Protein 9HL5 (pdb70)

Structure (mmCIF, N/CA/C/O backbone):
data_9HL5
#
_entry.id   9HL5
#
_cell.length_a   52.340
_cell.length_b   70.530
_cell.length_c   72.460
_cell.angle_alpha   90.000
_cell.angle_beta   90.000
_cell.angle_gamma   90.000
#
_symmetry.space_group_name_H-M   'P 21 21 21'
#
loop_
_entity.id
_entity.type
_entity.pdbx_description
1 polymer 'Alpha/beta hydrolase'
2 non-polymer GLYCEROL
3 non-polymer 'TRIETHYLENE GLYCOL'
4 non-polymer 'TETRAETHYLENE GLYCOL'
5 non-polymer DI(HYDROXYETHYL)ETHER
6 non-polymer 1,2-ETHANEDIOL
7 water water
#
loop_
_atom_site.group_PDB
_atom_site.id
_atom_site.type_symbol
_atom_site.label_atom_id
_atom_site.label_alt_id
_atom_site.label_comp_id
_atom_site.label_asym_id
_atom_site.label_entity_id
_atom_site.label_seq_id
_atom_site.pdbx_PDB_ins_code
_atom_site.Cartn_x
_atom_site.Cartn_y
_atom_site.Cartn_z
_atom_site.occupancy
_atom_site.B_iso_or_equiv
_atom_site.auth_seq_id
_atom_site.auth_comp_id
_atom_site.auth_asym_id
_atom_site.auth_atom_id
_atom_site.pdbx_PDB_model_num
ATOM 1 N N . SER A 1 1 ? 2.92974 -2.44880 -24.58655 1.000 19.76690 20 SER A N 1
ATOM 2 C CA . SER A 1 1 ? 3.41838 -1.17149 -25.09914 1.000 19.38079 20 SER A CA 1
ATOM 3 C C . SER A 1 1 ? 2.33418 -0.24960 -25.67900 1.000 19.11401 20 SER A C 1
ATOM 4 O O . SER A 1 1 ? 2.53850 0.95775 -25.76757 1.000 20.54696 20 SER A O 1
ATOM 11 N N . THR A 1 2 ? 1.19469 -0.79324 -26.10286 1.000 18.76601 21 THR A N 1
ATOM 12 C CA . THR A 1 2 ? 0.24446 0.00509 -26.87738 1.000 19.05447 21 THR A CA 1
ATOM 13 C C . THR A 1 2 ? -0.32516 1.14489 -26.03810 1.000 16.72327 21 THR A C 1
ATOM 14 O O . THR A 1 2 ? -0.88992 0.90924 -24.96784 1.000 16.56329 21 THR A O 1
ATOM 25 N N . ASN A 1 3 ? -0.21504 2.38543 -26.54837 1.000 15.68817 22 ASN A N 1
ATOM 26 C CA . ASN A 1 3 ? -0.70827 3.54874 -25.82960 1.000 13.95866 22 ASN A CA 1
ATOM 27 C C . ASN A 1 3 ? -1.46350 4.46674 -26.78248 1.000 13.25576 22 ASN A C 1
ATOM 28 O O . ASN A 1 3 ? -0.90734 4.86318 -27.81497 1.000 13.31419 22 ASN A O 1
ATOM 39 N N . PRO A 1 4 ? -2.70081 4.86137 -26.45341 1.000 15.18680 23 PRO A N 1
ATOM 40 C CA . PRO A 1 4 ? -3.43052 5.78245 -27.34483 1.000 15.26654 23 PRO A CA 1
ATOM 41 C C . PRO A 1 4 ? -2.72417 7.10539 -27.58702 1.000 12.55435 23 PRO A C 1
ATOM 42 O O . PRO A 1 4 ? -2.97529 7.74987 -28.61463 1.000 13.14528 23 PRO A O 1
ATOM 53 N N . GLY A 1 5 ? -1.86389 7.55060 -26.67380 1.000 11.54237 24 GLY A N 1
ATOM 54 C CA . GLY A 1 5 ? -1.14081 8.79090 -26.88488 1.000 12.12870 24 GLY A CA 1
ATOM 55 C C . GLY A 1 5 ? 0.00555 8.68968 -27.87046 1.000 12.64325 24 GLY A C 1
ATOM 56 O O . GLY A 1 5 ? 0.53750 9.71306 -28.31073 1.000 13.37839 24 GLY A O 1
ATOM 60 N N . GLY A 1 6 ? 0.43156 7.48021 -28.20547 1.000 10.96347 25 GLY A N 1
ATOM 61 C CA . GLY A 1 6 ? 1.47764 7.29817 -29.18186 1.000 12.01086 25 GLY A CA 1
ATOM 62 C C . GLY A 1 6 ? 2.88720 7.45904 -28.66108 1.000 10.99552 25 GLY A C 1
ATOM 63 O O . GLY A 1 6 ? 3.83301 7.20272 -29.41905 1.000 12.00672 25 GLY A O 1
ATOM 67 N N . GLY A 1 7 ? 3.06864 7.87390 -27.40834 1.000 10.54573 26 GLY A N 1
ATOM 68 C CA . GLY A 1 7 ? 4.39593 7.94230 -26.82061 1.000 11.11626 26 GLY A CA 1
ATOM 69 C C . GLY A 1 7 ? 5.30341 8.94916 -27.50432 1.000 10.40962 26 GLY A C 1
ATOM 70 O O . GLY A 1 7 ? 4.88266 10.00575 -27.98069 1.000 11.69643 26 GLY A O 1
ATOM 74 N N . GLY A 1 8 ? 6.59197 8.62575 -27.50861 1.000 10.15194 27 GLY A N 1
ATOM 75 C CA . GLY A 1 8 ? 7.59659 9.48153 -28.10851 1.000 10.40524 27 GLY A CA 1
ATOM 76 C C . GLY A 1 8 ? 7.60209 10.85619 -27.46998 1.000 11.16844 27 GLY A C 1
ATOM 77 O O . GLY A 1 8 ? 7.48863 11.01613 -26.23930 1.000 11.61959 27 GLY A O 1
ATOM 81 N N . GLY A 1 9 ? 7.72481 11.87133 -28.31734 1.000 12.32258 28 GLY A N 1
ATOM 82 C CA . GLY A 1 9 ? 7.67211 13.24997 -27.88910 1.000 13.27980 28 GLY A CA 1
ATOM 83 C C . GLY A 1 9 ? 6.28160 13.75168 -27.60221 1.000 12.82185 28 GLY A C 1
ATOM 84 O O . GLY A 1 9 ? 6.10486 14.92490 -27.26119 1.000 14.70672 28 GLY A O 1
ATOM 88 N N . GLY A 1 10 ? 5.27876 12.89461 -27.74921 1.000 12.47837 29 GLY A N 1
ATOM 89 C CA . GLY A 1 10 ? 3.93438 13.23133 -27.35164 1.000 12.06304 29 GLY A CA 1
ATOM 90 C C . GLY A 1 10 ? 3.77509 13.18312 -25.84736 1.000 12.98330 29 GLY A C 1
ATOM 91 O O . GLY A 1 10 ? 4.73825 13.13869 -25.07303 1.000 17.17159 29 GLY A O 1
ATOM 95 N N . SER A 1 11 ? 2.52014 13.16961 -25.43475 1.000 11.55251 30 SER A N 1
ATOM 96 C CA . SER A 1 11 ? 2.14390 13.17192 -24.02720 1.000 11.49631 30 SER A CA 1
ATOM 97 C C . SER A 1 11 ? 1.12379 12.05575 -23.82783 1.000 11.17517 30 SER A C 1
ATOM 98 O O . SER A 1 11 ? -0.02527 12.16846 -24.25543 1.000 14.24108 30 SER A O 1
ATOM 106 N N . ASN A 1 12 ? 1.52774 10.97941 -23.19127 1.000 10.71754 31 ASN A N 1
ATOM 107 C CA . ASN A 1 12 ? 0.58599 9.89190 -22.95498 1.000 10.65412 31 ASN A CA 1
ATOM 108 C C . ASN A 1 12 ? -0.34768 10.22100 -21.78651 1.000 9.66879 31 ASN A C 1
ATOM 109 O O . ASN A 1 12 ? 0.02715 10.94913 -20.86018 1.000 10.07166 31 ASN A O 1
ATOM 120 N N . PRO A 1 13 ? -1.58646 9.73720 -21.84402 1.000 9.79674 32 PRO A N 1
ATOM 121 C CA . PRO A 1 13 ? -2.57136 10.06209 -20.80241 1.000 8.62062 32 PRO A CA 1
ATOM 122 C C . PRO A 1 13 ? -2.20748 9.44823 -19.46012 1.000 8.64627 32 PRO A C 1
ATOM 123 O O . PRO A 1 13 ? -1.42419 8.50373 -19.36487 1.000 9.62820 32 PRO A O 1
ATOM 134 N N . ASP A 1 14 ? -2.80448 9.99949 -18.40246 1.000 9.33308 33 ASP A N 1
ATOM 135 C CA . ASP A 1 14 ? -2.61188 9.45764 -17.06243 1.000 9.90356 33 ASP A CA 1
ATOM 136 C C . ASP A 1 14 ? -3.03523 7.98682 -16.96800 1.000 10.31181 33 ASP A C 1
ATOM 137 O O . ASP A 1 14 ? -3.89247 7.50997 -17.70638 1.000 10.81982 33 ASP A O 1
ATOM 146 N N . THR A 1 15 ? -2.44374 7.26231 -16.01553 1.000 8.94172 34 THR A N 1
ATOM 147 C CA . THR A 1 15 ? -2.87709 5.90480 -15.70102 1.000 9.29861 34 THR A CA 1
ATOM 148 C C . THR A 1 15 ? -4.23516 5.90962 -14.97986 1.000 10.50899 34 THR A C 1
ATOM 149 O O . THR A 1 15 ? -4.76680 6.94644 -14.58517 1.000 11.02478 34 THR A O 1
ATOM 160 N N . GLY A 1 16 ? -4.77558 4.71271 -14.75785 1.000 9.80647 35 GLY A N 1
ATOM 161 C CA . GLY A 1 16 ? -6.06220 4.58122 -14.10288 1.000 10.89798 35 GLY A CA 1
ATOM 162 C C . GLY A 1 16 ? -6.10298 5.14311 -12.69312 1.000 11.59679 35 GLY A C 1
ATOM 163 O O . GLY A 1 16 ? -7.15281 5.60859 -12.24338 1.000 14.44569 35 GLY A O 1
ATOM 167 N N . THR A 1 17 ? -4.98588 5.08289 -11.96983 1.000 10.59024 36 THR A N 1
ATOM 168 C CA . THR A 1 17 ? -4.91417 5.63328 -10.61796 1.000 10.86444 36 THR A CA 1
ATOM 169 C C . THR A 1 17 ? -4.53617 7.10614 -10.61482 1.000 11.68460 36 THR A C 1
ATOM 170 O O . THR A 1 17 ? -4.38325 7.69144 -9.53747 1.000 12.47570 36 THR A O 1
ATOM 181 N N . GLY A 1 18 ? -4.36119 7.70795 -11.78956 1.000 10.69098 37 GLY A N 1
ATOM 182 C CA . GLY A 1 18 ? -4.12672 9.13481 -11.89812 1.000 10.51190 37 GLY A CA 1
ATOM 183 C C . GLY A 1 18 ? -2.67579 9.53141 -12.06021 1.000 9.80758 37 GLY A C 1
ATOM 184 O O . GLY A 1 18 ? -2.38188 10.73481 -12.12429 1.000 11.94778 37 GLY A O 1
ATOM 188 N N . PHE A 1 19 ? -1.74560 8.55679 -12.12948 1.000 9.30520 38 PHE A N 1
ATOM 189 C CA . PHE A 1 19 ? -0.34255 8.90064 -12.28465 1.000 9.20032 38 PHE A CA 1
ATOM 190 C C . PHE A 1 19 ? -0.04188 9.32297 -13.71924 1.000 9.91558 38 PHE A C 1
ATOM 191 O O . PHE A 1 19 ? -0.71271 8.88113 -14.65293 1.000 9.74727 38 PHE A O 1
ATOM 208 N N . PRO A 1 20 ? 0.96958 10.17164 -13.92485 1.000 9.47377 39 PRO A N 1
ATOM 209 C CA . PRO A 1 20 ? 1.33377 10.55492 -15.29773 1.000 10.23062 39 PRO A CA 1
ATOM 210 C C . PRO A 1 20 ? 1.66892 9.33554 -16.14802 1.000 9.33600 39 PRO A C 1
ATOM 211 O O . PRO A 1 20 ? 2.30146 8.38222 -15.68417 1.000 9.25779 39 PRO A O 1
ATOM 222 N N . GLY A 1 21 ? 1.22575 9.36994 -17.40168 1.000 9.85721 40 GLY A N 1
ATOM 223 C CA . GLY A 1 21 ? 1.71197 8.43482 -18.39262 1.000 10.00238 40 GLY A CA 1
ATOM 224 C C . GLY A 1 21 ? 3.13993 8.74535 -18.77188 1.000 9.84561 40 GLY A C 1
ATOM 225 O O . GLY A 1 21 ? 3.66582 9.81939 -18.48286 1.000 11.48720 40 GLY A O 1
ATOM 229 N N . VAL A 1 22 ? 3.79634 7.75370 -19.36997 1.000 10.02119 41 VAL A N 1
ATOM 230 C CA . VAL A 1 22 ? 5.18441 7.87115 -19.78605 1.000 10.00140 41 VAL A CA 1
ATOM 231 C C . VAL A 1 22 ? 5.31534 7.37351 -21.21418 1.000 9.98214 41 VAL A C 1
ATOM 232 O O . VAL 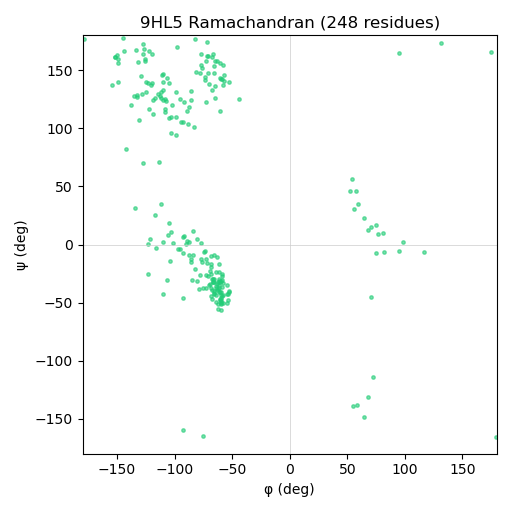A 1 22 ? 4.49576 6.59019 -21.69424 1.000 10.62662 41 VAL A O 1
ATOM 245 N N . SER A 1 23 ? 6.36805 7.83813 -21.89202 1.000 10.66578 42 SER A N 1
ATOM 246 C CA . SER A 1 23 ? 6.66832 7.39340 -23.24816 1.000 11.24175 42 SER A CA 1
ATOM 247 C C . SER A 1 23 ? 7.62666 6.21771 -23.29048 1.000 11.81581 42 SER A C 1
ATOM 248 O O . SER A 1 23 ? 7.86299 5.65862 -24.36785 1.000 13.99537 42 SER A O 1
ATOM 256 N N . SER A 1 24 ? 8.18090 5.84282 -22.15218 1.000 10.28054 43 SER A N 1
ATOM 257 C CA . SER A 1 24 ? 9.14627 4.76804 -22.07051 1.000 10.14556 43 SER A CA 1
ATOM 258 C C . SER A 1 24 ? 9.09299 4.19622 -20.66738 1.000 9.45810 43 SER A C 1
ATOM 259 O O . SER A 1 24 ? 9.02338 4.94725 -19.69427 1.000 9.63626 43 SER A O 1
ATOM 267 N N . PHE A 1 25 ? 9.13090 2.87498 -20.57390 1.000 8.43270 44 PHE A N 1
ATOM 268 C CA . PHE A 1 25 ? 9.24474 2.22351 -19.27598 1.000 8.42446 44 PHE A CA 1
ATOM 269 C C . PHE A 1 25 ? 10.68369 2.15772 -18.77886 1.000 8.69470 44 PHE A C 1
ATOM 270 O O . PHE A 1 25 ? 10.89536 1.98703 -17.57474 1.000 10.30492 44 PHE A O 1
ATOM 287 N N . SER A 1 26 ? 11.67372 2.26860 -19.66703 1.000 9.10073 45 SER A N 1
ATOM 288 C CA A SER A 1 26 ? 13.06760 2.18900 -19.25158 0.690 9.57121 45 SER A CA 1
ATOM 289 C CA B SER A 1 26 ? 13.07412 2.19138 -19.27034 0.310 10.27691 45 SER A CA 1
ATOM 290 C C . SER A 1 26 ? 13.65387 3.55525 -18.91823 1.000 9.97134 45 SER A C 1
ATOM 291 O O . SER A 1 26 ? 14.53808 3.64158 -18.06468 1.000 11.48701 45 SER A O 1
ATOM 304 N N . ALA A 1 27 ? 13.16305 4.62636 -19.53474 1.000 10.37133 46 ALA A N 1
ATOM 305 C CA . ALA A 1 27 ? 13.62295 5.96541 -19.20386 1.000 10.46629 46 ALA A CA 1
ATOM 306 C C . ALA A 1 27 ? 12.98284 6.40780 -17.89601 1.000 9.87978 46 ALA A C 1
ATOM 307 O O . ALA A 1 27 ? 11.90248 5.94815 -17.52844 1.000 9.99888 46 ALA A O 1
ATOM 314 N N . ASP A 1 28 ? 13.65181 7.31233 -17.18902 1.000 10.85570 47 ASP A N 1
ATOM 315 C CA . ASP A 1 28 ? 13.05829 7.86072 -15.97916 1.000 10.69567 47 ASP A CA 1
ATOM 316 C C . ASP A 1 28 ? 11.79484 8.66112 -16.30436 1.000 10.66846 47 ASP A C 1
ATOM 317 O O . ASP A 1 28 ? 11.56369 9.10108 -17.43569 1.000 11.66727 47 ASP A O 1
ATOM 326 N N . GLY A 1 29 ? 10.95320 8.80493 -15.28473 1.000 9.85341 48 GLY A N 1
ATOM 327 C CA . GLY A 1 29 ? 9.70101 9.51534 -15.38358 1.000 9.56869 48 GLY A CA 1
ATOM 328 C C . GLY A 1 29 ? 9.81834 10.96921 -14.98972 1.000 10.28786 48 GLY A C 1
ATOM 329 O O . GLY A 1 29 ? 10.90176 11.55322 -14.96894 1.000 12.88669 48 GLY A O 1
ATOM 333 N N . SER A 1 30 ? 8.67668 11.55113 -14.64710 1.000 10.08637 49 SER A N 1
ATOM 334 C CA . SER A 1 30 ? 8.55165 12.99205 -14.49056 1.000 11.16852 49 SER A CA 1
ATOM 335 C C . SER A 1 30 ? 8.71620 13.48577 -13.06007 1.000 11.15761 49 SER A C 1
ATOM 336 O O . SER A 1 30 ? 8.69279 14.70283 -12.84554 1.000 13.49888 49 SER A O 1
ATOM 344 N N . PHE A 1 31 ? 8.86823 12.60308 -12.07621 1.000 9.55545 50 PHE A N 1
ATOM 345 C CA . PHE A 1 31 ? 8.97095 13.02169 -10.68333 1.000 10.28336 50 PHE A CA 1
ATOM 346 C C . PHE A 1 31 ? 10.4390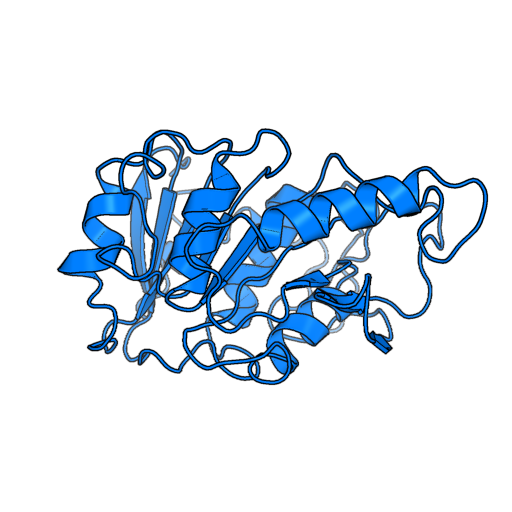1 13.21536 -10.31677 1.000 10.75812 50 PHE A C 1
ATOM 347 O O . PHE A 1 31 ? 11.23031 12.27220 -10.41855 1.000 10.89651 50 PHE A O 1
ATOM 364 N N . ALA A 1 32 ? 10.79644 14.42074 -9.86256 1.000 10.78427 51 ALA A N 1
ATOM 365 C CA . ALA A 1 32 ? 12.07411 14.61749 -9.19536 1.000 11.58629 51 ALA A CA 1
ATOM 366 C C . ALA A 1 32 ? 12.09482 13.73944 -7.95309 1.000 10.15714 51 ALA A C 1
ATOM 367 O O . ALA A 1 32 ? 11.06870 13.56656 -7.28784 1.000 11.22956 51 ALA A O 1
ATOM 374 N N . THR A 1 33 ? 13.25667 13.17079 -7.64312 1.000 10.09804 52 THR A N 1
ATOM 375 C CA . THR A 1 33 ? 13.35680 12.19386 -6.56936 1.000 9.46138 52 THR A CA 1
ATOM 376 C C . THR A 1 33 ? 14.31321 12.62727 -5.46424 1.000 10.12676 52 THR A C 1
ATOM 377 O O . THR A 1 33 ? 15.14576 13.52081 -5.62029 1.000 11.57641 52 THR A O 1
ATOM 388 N N . THR A 1 34 ? 14.18456 11.94122 -4.33422 1.000 9.62956 53 THR A N 1
ATOM 389 C CA . THR A 1 34 ? 15.07311 12.08179 -3.19496 1.000 9.60916 53 THR A CA 1
ATOM 390 C C . THR A 1 34 ? 15.23218 10.69846 -2.58184 1.000 9.00747 53 THR A C 1
ATOM 391 O O . THR A 1 34 ? 14.49348 9.76173 -2.90555 1.000 10.46043 53 THR A O 1
ATOM 402 N N . SER A 1 35 ? 16.20914 10.55174 -1.69745 1.000 9.44259 54 SER A N 1
ATOM 403 C CA . SER A 1 35 ? 16.39883 9.29278 -0.99793 1.000 9.64781 54 SER A CA 1
ATOM 404 C C . SER A 1 35 ? 16.97586 9.57897 0.37734 1.000 10.19861 54 SER A C 1
ATOM 405 O O . SER A 1 35 ? 17.61507 10.61312 0.60535 1.000 12.95701 54 SER A O 1
ATOM 413 N N . GLY A 1 36 ? 16.74813 8.64314 1.28777 1.000 9.47950 55 GLY A N 1
ATOM 414 C CA . GLY A 1 36 ? 17.29984 8.77038 2.61992 1.000 9.96672 55 GLY A CA 1
ATOM 415 C C . GLY A 1 36 ? 16.91559 7.57318 3.44896 1.000 9.12504 55 GLY A C 1
ATOM 416 O O . GLY A 1 36 ? 16.17799 6.68941 3.01045 1.000 9.66817 55 GLY A O 1
ATOM 420 N N . SER A 1 37 ? 17.42922 7.55888 4.66559 1.000 10.36986 56 SER A N 1
ATOM 421 C CA A SER A 1 37 ? 17.13598 6.47835 5.58673 0.803 10.21915 56 SER A CA 1
ATOM 422 C CA B SER A 1 37 ? 17.13095 6.47146 5.58107 0.197 11.13368 56 SER A CA 1
ATOM 423 C C . SER A 1 37 ? 15.67298 6.53957 6.00754 1.000 10.28385 56 SER A C 1
ATOM 424 O O . SER A 1 37 ? 15.08788 7.61999 6.12728 1.000 11.55403 56 SER A O 1
ATOM 437 N N . ALA A 1 38 ? 15.09134 5.36242 6.26393 1.000 10.85180 57 ALA A N 1
ATOM 438 C CA . ALA A 1 38 ? 13.72226 5.23702 6.74635 1.000 11.18115 57 ALA A CA 1
ATOM 439 C C . ALA A 1 38 ? 13.70630 4.16558 7.82574 1.000 11.01913 57 ALA A C 1
ATOM 440 O O . ALA A 1 38 ? 14.05996 3.01339 7.56483 1.000 14.20669 57 ALA A O 1
ATOM 447 N N . GLY A 1 39 ? 13.30037 4.53125 9.03575 1.000 10.37662 58 GLY A N 1
ATOM 448 C CA . GLY A 1 39 ? 13.15882 3.52658 10.09007 1.000 11.84114 58 GLY A CA 1
ATOM 449 C C . GLY A 1 39 ? 14.41439 2.75105 10.45249 1.000 12.55907 58 GLY A C 1
ATOM 450 O O . GLY A 1 39 ? 14.34150 1.56137 10.79668 1.000 13.23267 58 GLY A O 1
ATOM 454 N N . LEU A 1 40 ? 15.56367 3.40374 10.39343 1.000 10.66670 59 LEU A N 1
ATOM 455 C CA . LEU A 1 40 ? 16.88746 2.89614 10.76491 1.000 10.90294 59 LEU A CA 1
ATOM 456 C C . LEU A 1 40 ? 17.43884 1.84794 9.81921 1.000 13.11499 59 LEU A C 1
ATOM 457 O O . LEU A 1 40 ? 18.61240 1.94091 9.43400 1.000 16.77788 59 LEU A O 1
ATOM 473 N N . SER A 1 41 ? 16.60692 0.87177 9.43552 1.000 13.33265 60 SER A N 1
ATOM 474 C CA A SER A 1 41 ? 17.06771 -0.30605 8.71231 0.779 16.05644 60 SER A CA 1
ATOM 475 C CA B SER A 1 41 ? 17.06203 -0.31239 8.71422 0.221 14.20127 60 SER A CA 1
ATOM 476 C C . SER A 1 41 ? 16.48768 -0.42537 7.30903 1.000 13.13710 60 SER A C 1
ATOM 477 O O . SER A 1 41 ? 16.61930 -1.49460 6.68335 1.000 14.65911 60 SER A O 1
ATOM 490 N N . CYS A 1 42 ? 15.87960 0.64318 6.79277 1.000 11.51873 61 CYS A N 1
ATOM 491 C CA . CYS A 1 42 ? 15.40087 0.72891 5.41912 1.000 10.50830 61 CYS A CA 1
ATOM 492 C C . CYS A 1 42 ? 15.96406 1.99961 4.78127 1.000 10.76779 61 CYS A C 1
ATOM 493 O O . CYS A 1 42 ? 16.41840 2.91894 5.46865 1.000 12.41587 61 CYS A O 1
ATOM 500 N N . THR A 1 43 ? 15.89698 2.05136 3.45250 1.000 9.75720 62 THR A N 1
ATOM 501 C CA . THR A 1 43 ? 16.27093 3.21810 2.66118 1.000 8.96902 62 THR A CA 1
ATOM 502 C C . THR A 1 43 ? 15.15953 3.45611 1.66045 1.000 8.67112 62 THR A C 1
ATOM 503 O O . THR A 1 43 ? 14.77694 2.52664 0.94814 1.000 9.05208 62 THR A O 1
ATOM 514 N N . VAL A 1 44 ? 14.64421 4.68417 1.60249 1.000 7.81940 63 VAL A N 1
ATOM 515 C CA . VAL A 1 44 ? 13.58746 5.04042 0.66590 1.000 7.71586 63 VAL A CA 1
ATOM 516 C C . VAL A 1 44 ? 14.13981 5.86516 -0.47958 1.000 7.17824 63 VAL A C 1
ATOM 517 O O . VAL A 1 44 ? 14.98163 6.75116 -0.28635 1.000 8.85831 63 VAL A O 1
ATOM 530 N N . PHE A 1 45 ? 13.65097 5.56544 -1.67938 1.000 6.77571 64 PHE A N 1
ATOM 531 C CA . PHE A 1 45 ? 13.77955 6.39351 -2.86495 1.000 7.26151 64 PHE A CA 1
ATOM 532 C C . PHE A 1 45 ? 12.36218 6.78810 -3.23875 1.000 6.97394 64 PHE A C 1
ATOM 533 O O . PHE A 1 45 ? 11.50383 5.91526 -3.37035 1.000 7.46144 64 PHE A O 1
ATOM 550 N N . ARG A 1 46 ? 12.08688 8.08867 -3.38197 1.000 7.01586 65 ARG A N 1
ATOM 551 C CA . ARG A 1 46 ? 10.70774 8.52506 -3.56582 1.000 7.73671 65 ARG A CA 1
ATOM 552 C C . ARG A 1 46 ? 10.66662 9.81426 -4.36447 1.000 7.72349 65 ARG A C 1
ATOM 553 O O . ARG A 1 46 ? 11.64732 10.56368 -4.39518 1.000 8.49730 65 ARG A O 1
ATOM 574 N N . PRO A 1 47 ? 9.51602 10.14731 -4.94927 1.000 7.43197 66 PRO A N 1
ATOM 575 C CA . PRO A 1 47 ? 9.30318 11.53184 -5.38997 1.000 8.42424 66 PRO A CA 1
ATOM 576 C C . PRO A 1 47 ? 9.57172 12.49634 -4.24313 1.000 9.39486 66 PRO A C 1
ATOM 577 O O . PRO A 1 47 ? 9.18309 12.25298 -3.09849 1.000 9.79264 66 PRO A O 1
ATOM 588 N N . SER A 1 48 ? 10.22489 13.61695 -4.56868 1.000 10.52119 67 SER A N 1
ATOM 589 C CA A SER A 1 48 ? 10.55560 14.61055 -3.55367 0.490 12.15363 67 SER A CA 1
ATOM 590 C CA B SER A 1 48 ? 10.55655 14.60160 -3.54573 0.510 12.16053 67 SER A CA 1
ATOM 591 C C . SER A 1 48 ? 9.31146 15.27514 -2.98545 1.000 13.26330 67 SER A C 1
ATOM 592 O O . SER A 1 48 ? 9.30529 15.67776 -1.81842 1.000 16.92930 67 SER A O 1
ATOM 606 N N . THR A 1 49 ? 8.26104 15.40563 -3.78627 1.000 13.47005 68 THR A N 1
ATOM 607 C CA . THR A 1 49 ? 6.96068 15.85503 -3.31738 1.000 15.14368 68 THR A CA 1
ATOM 608 C C . THR A 1 49 ? 6.00831 14.67692 -3.42312 1.000 13.94682 68 THR A C 1
ATOM 609 O O . THR A 1 49 ? 5.88516 14.07045 -4.49208 1.000 13.48956 68 THR A O 1
ATOM 620 N N . LEU A 1 50 ? 5.35306 14.34780 -2.32082 1.000 13.41121 69 LEU A N 1
ATOM 621 C CA . LEU A 1 50 ? 4.37028 13.28195 -2.28515 1.000 11.70353 69 LEU A CA 1
ATOM 622 C C . LEU A 1 50 ? 2.97235 13.86280 -2.19984 1.000 10.84470 69 LEU A C 1
ATOM 623 O O . LEU A 1 50 ? 2.73820 14.85618 -1.50350 1.000 12.22554 69 LEU A O 1
ATOM 639 N N . GLY A 1 51 ? 2.03916 13.20547 -2.87166 1.000 10.88760 70 GLY A N 1
ATOM 640 C CA . GLY A 1 51 ? 0.63729 13.48748 -2.68824 1.000 12.02894 70 GLY A CA 1
ATOM 641 C C . GLY A 1 51 ? 0.11282 14.68051 -3.44891 1.000 12.92852 70 GLY A C 1
ATOM 642 O O . GLY A 1 51 ? -1.01989 15.10591 -3.20012 1.000 16.06479 70 GLY A O 1
ATOM 646 N N . ALA A 1 52 ? 0.89117 15.24886 -4.35707 1.000 12.38919 71 ALA A N 1
ATOM 647 C CA . ALA A 1 52 ? 0.36992 16.34083 -5.15693 1.000 14.70231 71 ALA A CA 1
ATOM 648 C C . ALA A 1 52 ? -0.74797 15.82062 -6.05563 1.000 13.94140 71 ALA A C 1
ATOM 649 O O . ALA A 1 52 ? -0.80009 14.63758 -6.40483 1.000 14.58678 71 ALA A O 1
ATOM 656 N N . ASN A 1 53 ? -1.65636 16.71481 -6.42976 1.000 14.12151 72 ASN A N 1
ATOM 657 C CA . ASN A 1 53 ? -2.66695 16.40539 -7.43271 1.000 13.92159 72 ASN A CA 1
ATOM 658 C C . ASN A 1 53 ? -3.62285 15.30628 -6.96704 1.000 13.66342 72 ASN A C 1
ATOM 659 O O . ASN A 1 53 ? -4.24744 14.62717 -7.78326 1.000 15.89590 72 ASN A O 1
ATOM 670 N N . GLY A 1 54 ? -3.74687 15.12223 -5.65277 1.000 14.70050 73 GLY A N 1
ATOM 671 C CA . GLY A 1 54 ? -4.63973 14.13279 -5.08109 1.000 15.40281 73 GLY A CA 1
ATOM 672 C C . GLY A 1 54 ? -4.15770 12.70207 -5.14355 1.000 14.52040 73 GLY A C 1
ATOM 673 O O . GLY A 1 54 ? -4.92012 11.79039 -4.80626 1.000 17.26108 73 GLY A O 1
ATOM 677 N N . LEU A 1 55 ? -2.91790 12.46969 -5.53348 1.000 11.99574 74 LEU A N 1
ATOM 678 C CA . LEU A 1 55 ? -2.45731 11.11131 -5.72952 1.000 11.10732 74 LEU A CA 1
ATOM 679 C C . LEU A 1 55 ? -2.05700 10.45704 -4.41513 1.000 10.18402 74 LEU A C 1
ATOM 680 O O . LEU A 1 55 ? -1.59810 11.10379 -3.47330 1.000 11.66866 74 LEU A O 1
ATOM 696 N N . LYS A 1 56 ? -2.24810 9.14662 -4.36249 1.000 9.55767 75 LYS A N 1
ATOM 697 C CA A LYS A 1 56 ? -1.72212 8.29811 -3.30279 0.415 9.78449 75 LYS A CA 1
ATOM 698 C CA B LYS A 1 56 ? -1.72019 8.30065 -3.30198 0.585 9.40141 75 LYS A CA 1
ATOM 699 C C . LYS A 1 56 ? -0.71953 7.35198 -3.94733 1.000 8.33717 75 LYS A C 1
ATOM 700 O O . LYS A 1 56 ? -1.03149 6.70897 -4.95231 1.000 9.55206 75 LYS A O 1
ATOM 735 N N . HIS A 1 57 ? 0.47640 7.28897 -3.39881 1.000 7.44296 76 HIS A N 1
ATOM 736 C CA . HIS A 1 57 ? 1.57006 6.62297 -4.09953 1.000 7.52355 76 HIS A CA 1
ATOM 737 C C . HIS A 1 57 ? 1.58410 5.12574 -3.84793 1.000 6.92019 76 HIS A C 1
ATOM 738 O O . HIS A 1 57 ? 1.53697 4.68847 -2.68754 1.000 7.54479 76 HIS A O 1
ATOM 752 N N . PRO A 1 58 ? 1.71421 4.33129 -4.90669 1.000 6.46267 77 PRO A N 1
ATOM 753 C CA . PRO A 1 58 ? 1.96105 2.90247 -4.73119 1.000 6.04788 77 PRO A CA 1
ATOM 754 C C . PRO A 1 58 ? 3.38119 2.70106 -4.22984 1.000 5.91671 77 PRO A C 1
ATOM 755 O O . PRO A 1 58 ? 4.23759 3.58928 -4.31654 1.000 6.75981 77 PRO A O 1
ATOM 766 N N . ILE A 1 59 ? 3.62065 1.51133 -3.67315 1.000 6.55209 78 ILE A N 1
ATOM 767 C CA . ILE A 1 59 ? 4.86788 1.18795 -2.99331 1.000 6.40761 78 ILE A CA 1
ATOM 768 C C . ILE A 1 59 ? 5.49561 -0.02960 -3.64636 1.000 5.93821 78 ILE A C 1
ATOM 769 O O . ILE A 1 59 ? 4.79954 -1.00727 -3.94700 1.000 6.75892 78 ILE A O 1
ATOM 785 N N . ILE A 1 60 ? 6.81628 0.00199 -3.80550 1.000 5.92043 79 ILE A N 1
ATOM 786 C CA . ILE A 1 60 ? 7.60061 -1.18605 -4.11636 1.000 5.90055 79 ILE A CA 1
ATOM 787 C C . ILE A 1 60 ? 8.57558 -1.40029 -2.97076 1.000 6.15964 79 ILE A C 1
ATOM 788 O O . ILE A 1 60 ? 9.36469 -0.49925 -2.65833 1.000 6.57602 79 IL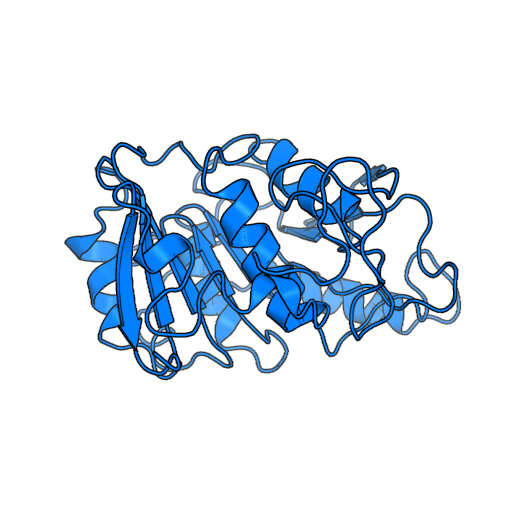E A O 1
ATOM 804 N N . VAL A 1 61 ? 8.53624 -2.58731 -2.36227 1.000 5.78804 80 VAL A N 1
ATOM 805 C CA A VAL A 1 61 ? 9.52236 -2.97726 -1.35910 0.673 5.85955 80 VAL A CA 1
ATOM 806 C CA B VAL A 1 61 ? 9.51682 -2.98635 -1.36090 0.327 5.84847 80 VAL A CA 1
ATOM 807 C C . VAL A 1 61 ? 10.58684 -3.82906 -2.03862 1.000 5.57669 80 VAL A C 1
ATOM 808 O O . VAL A 1 61 ? 10.26941 -4.72369 -2.83056 1.000 6.25814 80 VAL A O 1
ATOM 831 N N . TRP A 1 62 ? 11.85579 -3.54816 -1.72116 1.000 5.94802 81 TRP A N 1
ATOM 832 C CA . TRP A 1 62 ? 13.00432 -4.13383 -2.39135 1.000 5.83890 81 TRP A CA 1
ATOM 833 C C . TRP A 1 62 ? 13.90712 -4.90345 -1.43254 1.000 5.85862 81 TRP A C 1
ATOM 834 O O . TRP A 1 62 ? 14.24097 -4.41473 -0.34376 1.000 6.45710 81 TRP A O 1
ATOM 855 N N . GLY A 1 63 ? 14.34774 -6.07316 -1.89406 1.000 5.93038 82 GLY A N 1
ATOM 856 C CA . GLY A 1 63 ? 15.37705 -6.85742 -1.23694 1.000 5.81510 82 GLY A CA 1
ATOM 857 C C . GLY A 1 63 ? 16.65980 -6.98336 -2.05461 1.000 5.51055 82 GLY A C 1
ATOM 858 O O . GLY A 1 63 ? 16.63475 -7.36032 -3.22515 1.000 6.33950 82 GLY A O 1
ATOM 862 N N . ASN A 1 64 ? 17.77707 -6.67835 -1.40756 1.000 6.16350 83 ASN A N 1
ATOM 863 C CA . ASN A 1 64 ? 19.06810 -6.69414 -2.06045 1.000 6.62358 83 ASN A CA 1
ATOM 864 C C . ASN A 1 64 ? 19.55179 -8.11196 -2.32964 1.000 6.52783 83 ASN A C 1
ATOM 865 O O . ASN A 1 64 ? 19.18036 -9.07392 -1.65326 1.000 7.06548 83 ASN A O 1
ATOM 876 N N . GLY A 1 65 ? 20.45116 -8.21598 -3.30501 1.000 6.85926 84 GLY A N 1
ATOM 877 C CA . GLY A 1 65 ? 21.22612 -9.42077 -3.47458 1.000 7.21428 84 GLY A CA 1
ATOM 878 C C . GLY A 1 65 ? 22.17998 -9.65241 -2.32253 1.000 7.45165 84 GLY A C 1
ATOM 879 O O . GLY A 1 65 ? 22.49756 -8.75765 -1.53507 1.000 8.17020 84 GLY A O 1
ATOM 883 N N . THR A 1 66 ? 22.67419 -10.88538 -2.25212 1.000 8.22860 85 THR A N 1
ATOM 884 C CA . THR A 1 66 ? 23.60497 -11.25414 -1.19524 1.000 8.29839 85 THR A CA 1
ATOM 885 C C . THR A 1 66 ? 24.81649 -10.34675 -1.26379 1.000 8.34024 85 THR A C 1
ATOM 886 O O . THR A 1 66 ? 25.31746 -10.04610 -2.34873 1.000 9.01362 85 THR A O 1
ATOM 897 N N . THR A 1 67 ? 25.26425 -9.90125 -0.09420 1.000 9.06185 86 THR A N 1
ATOM 898 C CA . THR A 1 67 ? 26.39260 -9.00043 0.09251 1.000 9.59258 86 THR A CA 1
ATOM 899 C C . THR A 1 67 ? 26.12784 -7.54418 -0.26166 1.000 10.66018 86 THR A C 1
ATOM 900 O O . THR A 1 67 ? 26.98611 -6.70764 0.01127 1.000 12.89363 86 THR A O 1
ATOM 911 N N . ALA A 1 68 ? 24.97709 -7.22725 -0.84162 1.000 9.14222 87 ALA A N 1
ATOM 912 C CA . ALA A 1 68 ? 24.74162 -5.91466 -1.42789 1.000 9.14833 87 ALA A CA 1
ATOM 913 C C . ALA A 1 68 ? 23.97434 -5.00222 -0.47455 1.000 9.24918 87 ALA A C 1
ATOM 914 O O . ALA A 1 68 ? 23.46639 -5.42539 0.56105 1.000 11.72811 87 ALA A O 1
ATOM 921 N N . SER A 1 69 ? 23.89735 -3.72651 -0.84230 1.000 9.77346 88 SER A N 1
ATOM 922 C CA . SER A 1 69 ? 23.17065 -2.70674 -0.10107 1.000 9.10306 88 SER A CA 1
ATOM 923 C C . SER A 1 69 ? 22.22073 -2.00505 -1.05100 1.000 8.96504 88 SER A C 1
ATOM 924 O O . SER A 1 69 ? 22.27625 -2.20878 -2.26799 1.000 9.55222 88 SER A O 1
ATOM 932 N N . PRO A 1 70 ? 21.34417 -1.13595 -0.53974 1.000 8.72441 89 PRO A N 1
ATOM 933 C CA . PRO A 1 70 ? 20.46761 -0.41735 -1.47492 1.000 9.09228 89 PRO A CA 1
ATOM 934 C C . PRO A 1 70 ? 21.24595 0.38415 -2.50623 1.000 8.97377 89 PRO A C 1
ATOM 935 O O . PRO A 1 70 ? 20.78596 0.53693 -3.64749 1.000 9.50024 89 PRO A O 1
ATOM 946 N N . SER A 1 71 ? 22.41429 0.91486 -2.13016 1.000 9.77237 90 SER A N 1
ATOM 947 C CA A SER A 1 71 ? 23.20202 1.70261 -3.07035 0.439 10.98296 90 SER A CA 1
ATOM 948 C CA B SER A 1 71 ? 23.20536 1.69975 -3.06907 0.561 10.97103 90 SER A CA 1
ATOM 949 C C . SER A 1 71 ? 23.63719 0.87542 -4.27299 1.000 10.34372 90 SER A C 1
ATOM 950 O O . SER A 1 71 ? 23.85546 1.43126 -5.35414 1.000 11.73393 90 SER A O 1
ATOM 964 N N . THR A 1 72 ?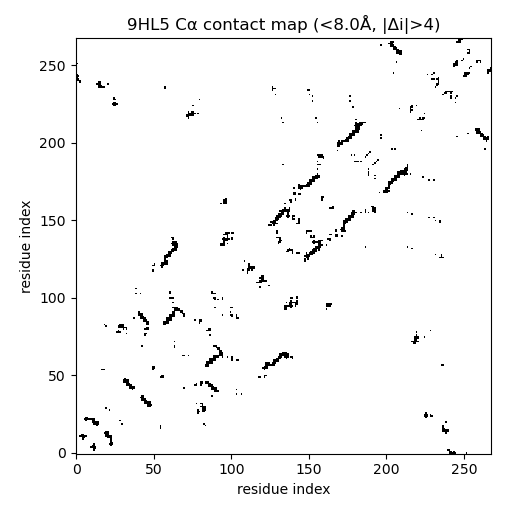 23.77441 -0.44544 -4.10800 1.000 9.45556 91 THR A N 1
ATOM 965 C CA . THR A 1 72 ? 24.13281 -1.31226 -5.22665 1.000 9.25052 91 THR A CA 1
ATOM 966 C C . THR A 1 72 ? 23.11793 -1.22184 -6.34844 1.000 8.88540 91 THR A C 1
ATOM 967 O O . THR A 1 72 ? 23.46206 -1.45527 -7.51308 1.000 9.78432 91 THR A O 1
ATOM 978 N N . TYR A 1 73 ? 21.86923 -0.89533 -6.01153 1.000 8.35385 92 TYR A N 1
ATOM 979 C CA . TYR A 1 73 ? 20.73791 -0.84410 -6.92639 1.000 7.82137 92 TYR A CA 1
ATOM 980 C C . TYR A 1 73 ? 20.16904 0.57063 -7.04555 1.000 7.76170 92 TYR A C 1
ATOM 981 O O . TYR A 1 73 ? 18.99890 0.74821 -7.39091 1.000 8.06497 92 TYR A O 1
ATOM 999 N N . SER A 1 74 ? 20.98058 1.59757 -6.78842 1.000 8.65853 93 SER A N 1
ATOM 1000 C CA . SER A 1 74 ? 20.39637 2.92803 -6.68988 1.000 9.23753 93 SER A CA 1
ATOM 1001 C C . SER A 1 74 ? 19.74462 3.35302 -8.00227 1.000 8.31298 93 SER A C 1
ATOM 1002 O O . SER A 1 74 ? 18.72849 4.06489 -7.98478 1.000 9.26232 93 SER A O 1
ATOM 1010 N N . GLY A 1 75 ? 20.28872 2.91504 -9.14262 1.000 8.98834 94 GLY A N 1
ATOM 1011 C CA . GLY A 1 75 ? 19.71242 3.30567 -10.42146 1.000 8.95546 94 GLY A CA 1
ATOM 1012 C C . GLY A 1 75 ? 18.28741 2.81347 -10.60317 1.000 8.08019 94 GLY A C 1
ATOM 1013 O O . GLY A 1 75 ? 17.38955 3.57934 -10.96432 1.000 8.71035 94 GLY A O 1
ATOM 1017 N N . ILE A 1 76 ? 18.06023 1.51178 -10.38988 1.000 7.79436 95 ILE A N 1
ATOM 1018 C CA . ILE A 1 76 ? 16.71999 0.95814 -10.58478 1.000 7.19556 95 ILE A CA 1
ATOM 1019 C C . ILE A 1 76 ? 15.74644 1.50318 -9.54685 1.000 6.88975 95 ILE A C 1
ATOM 1020 O O . ILE A 1 76 ? 14.59286 1.81263 -9.86918 1.000 7.52963 95 ILE A O 1
ATOM 1036 N N . LEU A 1 77 ? 16.20167 1.66202 -8.29821 1.000 7.02291 96 LEU A N 1
ATOM 1037 C CA . LEU A 1 77 ? 15.30139 2.16556 -7.26340 1.000 7.15633 96 LEU A CA 1
ATOM 1038 C C . LEU A 1 77 ? 14.92450 3.62593 -7.51323 1.000 7.19282 96 LEU A C 1
ATOM 1039 O O . LEU A 1 77 ? 13.74882 3.99170 -7.41403 1.000 7.45909 96 LEU A O 1
ATOM 1055 N N . GLU A 1 78 ? 15.90018 4.46256 -7.87008 1.000 7.29204 97 GLU A N 1
ATOM 1056 C CA . GLU A 1 78 ? 15.60448 5.84838 -8.23181 1.000 7.68113 97 GLU A CA 1
ATOM 1057 C C . GLU A 1 78 ? 14.71237 5.90796 -9.46145 1.000 7.12254 97 GLU A C 1
ATOM 1058 O O . GLU A 1 78 ? 13.80986 6.75146 -9.54965 1.000 7.80103 97 GLU A O 1
ATOM 1070 N N . HIS A 1 79 ? 14.95302 5.01133 -10.41612 1.000 7.73044 98 HIS A N 1
ATOM 1071 C CA . HIS A 1 79 ? 14.15169 4.97069 -11.62808 1.000 7.33757 98 HIS A CA 1
ATOM 1072 C C . HIS A 1 79 ? 12.67992 4.75727 -11.29835 1.000 6.69644 98 HIS A C 1
ATOM 1073 O O . HIS A 1 79 ? 11.80404 5.48267 -11.78576 1.000 7.45756 98 HIS A O 1
ATOM 1087 N N . TRP A 1 80 ? 12.37195 3.75233 -10.48268 1.000 6.88769 99 TRP A N 1
ATOM 1088 C CA . TRP A 1 80 ? 10.97459 3.55654 -10.11365 1.000 6.84264 99 TRP A CA 1
ATOM 1089 C C . TRP A 1 80 ? 10.41347 4.77638 -9.37795 1.000 6.66914 99 TRP A C 1
ATOM 1090 O O . TRP A 1 80 ? 9.27117 5.17759 -9.61954 1.000 6.92723 99 TRP A O 1
ATOM 1111 N N . ALA A 1 81 ? 11.19247 5.37483 -8.47340 1.000 7.21700 100 ALA A N 1
ATOM 1112 C CA . ALA A 1 81 ? 10.71352 6.56500 -7.77375 1.000 6.95327 100 ALA A CA 1
ATOM 1113 C C . ALA A 1 81 ? 10.37035 7.68406 -8.75523 1.000 6.95051 100 ALA A C 1
ATOM 1114 O O . ALA A 1 81 ? 9.38957 8.41114 -8.55741 1.000 7.61964 100 ALA A O 1
ATOM 1121 N N . SER A 1 82 ? 11.14245 7.81700 -9.84335 1.000 7.21613 101 SER A N 1
ATOM 1122 C CA . SER A 1 82 ? 10.89004 8.87246 -10.82090 1.000 7.65028 101 SER A CA 1
ATOM 1123 C C . SER A 1 82 ? 9.59344 8.66298 -11.59710 1.000 8.06059 101 SER A C 1
ATOM 1124 O O . SER A 1 82 ? 9.10843 9.61172 -12.23181 1.000 8.40807 101 SER A O 1
ATOM 1132 N N . HIS A 1 83 ? 9.03428 7.45585 -11.56761 1.000 7.16794 102 HIS A N 1
ATOM 1133 C CA . HIS A 1 83 ? 7.72976 7.16242 -12.13596 1.000 7.73133 102 HIS A CA 1
ATOM 1134 C C . HIS A 1 83 ? 6.59498 7.41169 -11.15213 1.000 7.28014 102 HIS A C 1
ATOM 1135 O O . HIS A 1 83 ? 5.42885 7.35860 -11.55467 1.000 8.16252 102 HIS A O 1
ATOM 1149 N N . GLY A 1 84 ? 6.90105 7.67075 -9.88358 1.000 7.68804 103 GLY A N 1
ATOM 1150 C CA . GLY A 1 84 ? 5.88276 7.95688 -8.88734 1.000 7.55119 103 GLY A CA 1
ATOM 1151 C C . GLY A 1 84 ? 5.79266 6.95142 -7.76067 1.000 7.12329 103 GLY A C 1
ATOM 1152 O O . GLY A 1 84 ? 5.03489 7.17884 -6.80959 1.000 8.19231 103 GLY A O 1
ATOM 1156 N N . PHE A 1 85 ? 6.52851 5.84754 -7.82395 1.000 6.60001 104 PHE A N 1
ATOM 1157 C CA . PHE A 1 85 ? 6.51529 4.86483 -6.74543 1.000 6.50499 104 PHE A CA 1
ATOM 1158 C C . PHE A 1 85 ? 7.27951 5.37241 -5.52963 1.000 6.14759 104 PHE A C 1
ATOM 1159 O O . PHE A 1 85 ? 8.32851 6.00964 -5.65219 1.000 7.40860 104 PHE A O 1
ATOM 1176 N N . VAL A 1 86 ? 6.78072 5.02505 -4.34695 1.000 6.64399 105 VAL A N 1
ATOM 1177 C CA . VAL A 1 86 ? 7.58386 5.09384 -3.13116 1.000 6.18641 105 VAL A CA 1
ATOM 1178 C C . VAL A 1 86 ? 8.27913 3.74928 -2.99386 1.000 6.33448 105 VAL A C 1
ATOM 1179 O O . VAL A 1 86 ? 7.62227 2.70962 -2.85704 1.000 7.02956 105 VAL A O 1
ATOM 1192 N N . VAL A 1 87 ? 9.60121 3.76340 -3.08856 1.000 6.43883 106 VAL A N 1
ATOM 1193 C CA . VAL A 1 87 ? 10.40529 2.55198 -3.10782 1.000 6.41023 106 VAL A CA 1
ATOM 1194 C C . VAL A 1 87 ? 11.11168 2.46157 -1.76637 1.000 6.77526 106 VAL A C 1
ATOM 1195 O O . VAL A 1 87 ? 11.84390 3.37514 -1.37869 1.000 8.15645 106 VAL A O 1
ATOM 1208 N N . ILE A 1 88 ? 10.91723 1.35808 -1.06167 1.000 6.34967 107 ILE A N 1
ATOM 1209 C CA . ILE A 1 88 ? 11.55847 1.15518 0.22603 1.000 6.51336 107 ILE A CA 1
ATOM 1210 C C . ILE A 1 88 ? 12.38420 -0.11859 0.15132 1.000 6.14873 107 ILE A C 1
ATOM 1211 O O . ILE A 1 88 ? 11.85676 -1.21462 -0.07450 1.000 7.04515 107 ILE A O 1
ATOM 1227 N N . ALA A 1 89 ? 13.68463 0.03403 0.29641 1.000 6.71841 108 ALA A N 1
ATOM 1228 C CA . ALA A 1 89 ? 14.61548 -1.07687 0.31188 1.000 6.78040 108 ALA A CA 1
ATOM 1229 C C . ALA A 1 89 ? 14.96138 -1.43588 1.74194 1.000 7.30273 108 ALA A C 1
ATOM 1230 O O . ALA A 1 89 ? 15.30130 -0.56262 2.54389 1.000 8.88074 108 ALA A O 1
ATOM 1237 N N . ALA A 1 90 ? 14.88118 -2.71693 2.06801 1.000 7.20887 109 ALA A N 1
ATOM 1238 C CA . ALA A 1 90 ? 15.52676 -3.16635 3.28919 1.000 7.38180 109 ALA A CA 1
ATOM 1239 C C . ALA A 1 90 ? 17.02793 -2.97416 3.13411 1.000 7.08540 109 ALA A C 1
ATOM 1240 O O . ALA A 1 90 ? 17.59809 -3.26197 2.08579 1.000 7.73624 109 ALA A O 1
ATOM 1247 N N . ASN A 1 91 ? 17.67888 -2.45867 4.17782 1.000 8.30727 110 ASN A N 1
ATOM 1248 C CA . ASN A 1 91 ? 19.11508 -2.23408 4.07853 1.000 8.37418 110 ASN A CA 1
ATOM 1249 C C . ASN A 1 91 ? 19.89525 -3.53300 3.99983 1.000 8.49689 110 ASN A C 1
ATOM 1250 O O . ASN A 1 91 ? 20.99597 -3.54977 3.44218 1.000 9.43189 110 ASN A O 1
ATOM 1261 N N . THR A 1 92 ? 19.37063 -4.59352 4.60066 1.000 8.09736 111 THR A N 1
ATOM 1262 C CA . THR A 1 92 ? 20.14328 -5.80254 4.81211 1.000 8.06054 111 THR A CA 1
ATOM 1263 C C . THR A 1 92 ? 20.69635 -6.38952 3.51413 1.000 7.53712 111 THR A C 1
ATOM 1264 O O . THR A 1 92 ? 20.05904 -6.36988 2.45280 1.000 7.52136 111 THR A O 1
ATOM 1275 N N . SER A 1 93 ? 21.88284 -6.97858 3.63236 1.000 7.43692 112 SER A N 1
ATOM 1276 C CA A SER A 1 93 ? 22.44706 -7.80465 2.57816 0.718 8.40258 112 SER A CA 1
ATOM 1277 C CA B SER A 1 93 ? 22.45040 -7.80668 2.57794 0.282 7.93983 112 SER A CA 1
ATOM 1278 C C . SER A 1 93 ? 21.94785 -9.23948 2.63803 1.000 7.73668 112 SER A C 1
ATOM 1279 O O . SER A 1 93 ? 22.32122 -10.04518 1.77643 1.000 8.46310 112 SER A O 1
ATOM 1293 N N . ASN A 1 94 ? 21.10671 -9.56235 3.62644 1.000 7.32757 113 ASN A N 1
ATOM 1294 C CA . ASN A 1 94 ? 20.60852 -10.91199 3.88383 1.000 7.21046 113 ASN A CA 1
ATOM 1295 C C . ASN A 1 94 ? 19.08344 -10.87911 3.95076 1.000 7.70890 113 ASN A C 1
ATOM 1296 O O . ASN A 1 94 ? 18.48046 -11.07118 5.01126 1.000 8.50695 113 ASN A O 1
ATOM 1307 N N . ALA A 1 95 ? 18.44962 -10.66090 2.80087 1.000 7.58134 114 ALA A N 1
ATOM 1308 C CA . ALA A 1 95 ? 17.01530 -10.44072 2.71073 1.000 7.06447 114 ALA A CA 1
ATOM 1309 C C . ALA A 1 95 ? 16.21145 -11.71548 2.47429 1.000 7.11122 114 ALA A C 1
ATOM 1310 O O . ALA A 1 95 ? 14.99279 -11.64096 2.27798 1.000 7.55698 114 ALA A O 1
ATOM 1317 N N . GLY A 1 96 ? 16.85827 -12.88471 2.52930 1.000 7.67682 115 GLY A N 1
ATOM 1318 C CA . GLY A 1 96 ? 16.22029 -14.11973 2.08442 1.000 7.44156 115 GLY A CA 1
ATOM 1319 C C . GLY A 1 96 ? 14.96419 -14.55742 2.82610 1.000 7.44396 115 GLY A C 1
ATOM 1320 O O . GLY A 1 96 ? 14.11337 -15.23212 2.24003 1.000 8.48218 115 GLY A O 1
ATOM 1324 N N . THR A 1 97 ? 14.82611 -14.22705 4.11464 1.000 7.97611 116 THR A N 1
ATOM 1325 C CA . THR A 1 97 ? 13.63306 -14.69445 4.81684 1.000 8.83925 116 THR A CA 1
ATOM 1326 C C . THR A 1 97 ? 12.38969 -13.88445 4.48723 1.000 8.29496 116 THR A C 1
ATOM 1327 O O . THR A 1 97 ? 11.29420 -14.30294 4.86758 1.000 9.19625 116 THR A O 1
ATOM 1338 N N . GLY A 1 98 ? 12.53382 -12.72649 3.84323 1.000 7.99426 117 GLY A N 1
ATOM 1339 C CA . GLY A 1 98 ? 11.41539 -11.84659 3.59073 1.000 8.48853 117 GLY A CA 1
ATOM 1340 C C . GLY A 1 98 ? 10.99711 -10.97935 4.75421 1.000 7.88421 117 GLY A C 1
ATOM 1341 O O . GLY A 1 98 ? 10.19159 -10.05811 4.56123 1.000 8.47544 117 GLY A O 1
ATOM 1345 N N A GLN A 1 99 ? 11.51312 -11.22815 5.95519 0.614 8.21899 118 GLN A N 1
ATOM 1346 N N B GLN A 1 99 ? 11.50319 -11.23552 5.96187 0.386 8.70716 118 GLN A N 1
ATOM 1347 C CA A GLN A 1 99 ? 10.98959 -10.53558 7.12354 0.614 8.35177 118 GLN A CA 1
ATOM 1348 C CA B GLN A 1 99 ?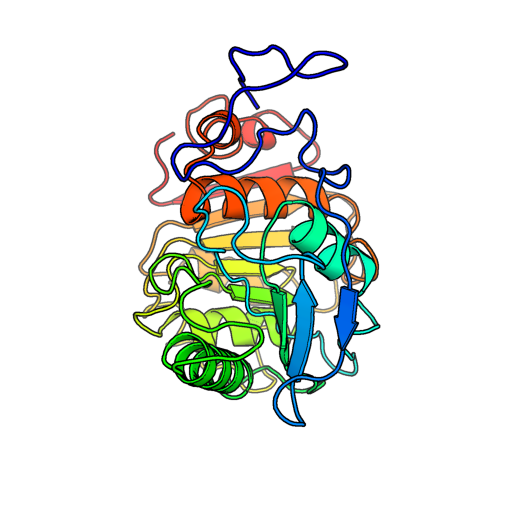 10.99198 -10.52755 7.13013 0.386 9.35414 118 GLN A CA 1
ATOM 1349 C C A GLN A 1 99 ? 11.38616 -9.06670 7.13223 0.614 7.35400 118 GLN A C 1
ATOM 1350 C C B GLN A 1 99 ? 11.38219 -9.05845 7.11373 0.386 8.13234 118 GLN A C 1
ATOM 1351 O O A GLN A 1 99 ? 10.56983 -8.21185 7.48917 0.614 8.53069 118 GLN A O 1
ATOM 1352 O O B GLN A 1 99 ? 10.55961 -8.19590 7.43817 0.386 8.89339 118 GLN A O 1
ATOM 1379 N N . ASP A 1 100 ? 12.63416 -8.75182 6.76241 1.000 7.96755 119 ASP A N 1
ATOM 1380 C CA . ASP A 1 100 ? 13.05240 -7.34979 6.71311 1.000 8.64165 119 ASP A CA 1
ATOM 1381 C C . ASP A 1 100 ? 12.20196 -6.57175 5.72254 1.000 8.07685 119 ASP A C 1
ATOM 1382 O O . ASP A 1 100 ? 11.82875 -5.42137 5.98656 1.000 9.48589 119 ASP A O 1
ATOM 1391 N N . MET A 1 101 ? 11.91073 -7.17439 4.56707 1.000 8.35230 120 MET A N 1
ATOM 1392 C CA . MET A 1 101 ? 11.07534 -6.51208 3.57823 1.000 8.33431 120 MET A CA 1
ATOM 1393 C C . MET A 1 101 ? 9.69971 -6.21052 4.15181 1.000 9.02157 120 MET A C 1
ATOM 1394 O O . MET A 1 101 ? 9.19104 -5.09191 4.01522 1.000 10.23115 120 MET A O 1
ATOM 1408 N N . LEU A 1 102 ? 9.08312 -7.18924 4.81937 1.000 8.36473 121 LEU A N 1
ATOM 1409 C CA . LEU A 1 102 ? 7.76140 -6.94274 5.39086 1.000 8.88652 121 LEU A CA 1
ATOM 1410 C C . LEU A 1 102 ? 7.81168 -5.92422 6.52454 1.000 9.05625 121 LEU A C 1
ATOM 1411 O O . LEU A 1 102 ? 6.86932 -5.14254 6.67896 1.000 10.04586 121 LEU A O 1
ATOM 1427 N N . ASN A 1 103 ? 8.90810 -5.88137 7.28673 1.000 9.04223 122 ASN A N 1
ATOM 1428 C CA . ASN A 1 103 ? 9.04995 -4.85010 8.31247 1.000 9.54447 122 ASN A CA 1
ATOM 1429 C C . ASN A 1 103 ? 9.05148 -3.45341 7.69474 1.000 10.41676 122 ASN A C 1
ATOM 1430 O O . ASN A 1 103 ? 8.51429 -2.51003 8.28066 1.000 10.45631 122 ASN A O 1
ATOM 1441 N N . CYS A 1 104 ? 9.67429 -3.29791 6.52494 1.000 12.31084 123 CYS A N 1
ATOM 1442 C CA . CYS A 1 104 ? 9.66474 -2.00579 5.84830 1.000 12.54715 123 CYS A CA 1
ATOM 1443 C C . CYS A 1 104 ? 8.23215 -1.61025 5.45082 1.000 13.11304 123 CYS A C 1
ATOM 1444 O O . CYS A 1 104 ? 7.85157 -0.43428 5.54131 1.000 14.05338 123 CYS A O 1
ATOM 1451 N N . VAL A 1 105 ? 7.40510 -2.58889 5.06355 1.000 13.62654 124 VAL A N 1
ATOM 1452 C CA . VAL A 1 105 ? 5.99564 -2.32284 4.78078 1.000 14.86648 124 VAL A CA 1
ATOM 1453 C C . VAL A 1 105 ? 5.25524 -1.89945 6.04739 1.000 13.42966 124 VAL A C 1
ATOM 1454 O O . VAL A 1 105 ? 4.46060 -0.94682 6.03309 1.000 15.03142 124 VAL A O 1
ATOM 1467 N N . ASP A 1 106 ? 5.51674 -2.57852 7.16791 1.000 11.93480 125 ASP A N 1
ATOM 1468 C CA . ASP A 1 106 ? 4.88576 -2.17891 8.42030 1.000 11.58800 125 ASP A CA 1
ATOM 1469 C C . ASP A 1 106 ? 5.26054 -0.74938 8.77693 1.000 10.11020 125 ASP A C 1
ATOM 1470 O O . ASP A 1 106 ? 4.41448 0.02613 9.23440 1.000 10.05399 125 ASP A O 1
ATOM 1479 N N . TYR A 1 107 ? 6.52580 -0.38681 8.56922 1.000 10.05770 126 TYR A N 1
ATOM 1480 C CA . TYR A 1 107 ? 6.98178 0.96802 8.85996 1.000 9.70023 126 TYR A CA 1
ATOM 1481 C C . TYR A 1 107 ? 6.20242 2.00308 8.04771 1.000 10.06342 126 TYR A C 1
ATOM 1482 O O . TYR A 1 107 ? 5.71703 2.99430 8.59900 1.000 9.82699 126 TYR A O 1
ATOM 1500 N N . LEU A 1 108 ? 6.07740 1.80099 6.73068 1.000 11.04967 127 LEU A N 1
ATOM 1501 C CA . LEU A 1 108 ? 5.36538 2.78149 5.90307 1.000 11.28717 127 LEU A CA 1
ATOM 1502 C C . LEU A 1 108 ? 3.88056 2.85041 6.23494 1.000 12.00139 127 LEU A C 1
ATOM 1503 O O . LEU A 1 108 ? 3.27243 3.91897 6.12269 1.000 12.11317 127 LEU A O 1
ATOM 1519 N N . THR A 1 109 ? 3.27885 1.73405 6.63305 1.000 11.11741 128 THR A N 1
ATOM 1520 C CA . THR A 1 109 ? 1.88955 1.75349 7.07517 1.000 11.35261 128 THR A CA 1
ATOM 1521 C C . THR A 1 109 ? 1.71097 2.67767 8.26925 1.000 11.24830 128 THR A C 1
ATOM 1522 O O . THR A 1 109 ? 0.79403 3.50906 8.29867 1.000 11.54517 128 THR A O 1
ATOM 1533 N N . THR A 1 110 ? 2.58196 2.53984 9.27099 1.000 10.95329 129 THR A N 1
ATOM 1534 C CA . THR A 1 110 ? 2.52332 3.42812 10.42280 1.000 11.16906 129 THR A CA 1
ATOM 1535 C C . THR A 1 110 ? 2.56705 4.87112 9.96915 1.000 10.09767 129 THR A C 1
ATOM 1536 O O . THR A 1 110 ? 1.77234 5.70611 10.42436 1.000 10.44086 129 THR A O 1
ATOM 1547 N N . GLN A 1 111 ? 3.50403 5.19210 9.07185 1.000 9.53607 130 GLN A N 1
ATOM 1548 C CA . GLN A 1 111 ? 3.68448 6.58982 8.70782 1.000 9.17553 130 GLN A CA 1
ATOM 1549 C C . GLN A 1 111 ? 2.48743 7.11172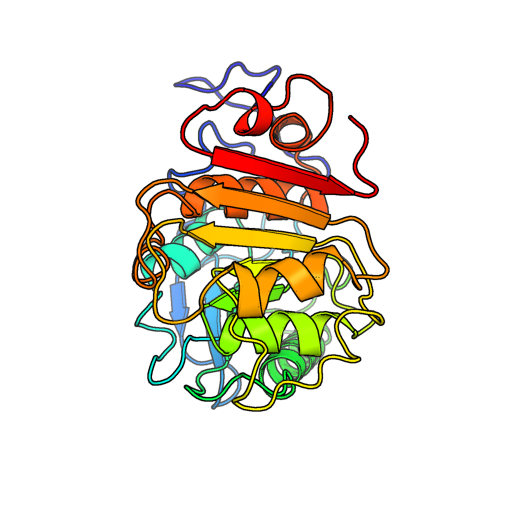 7.92446 1.000 8.77027 130 GLN A C 1
ATOM 1550 O O . GLN A 1 111 ? 2.09082 8.26409 8.09459 1.000 9.85592 130 GLN A O 1
ATOM 1564 N N . ASN A 1 112 ? 1.89998 6.28560 7.05767 1.000 8.73147 131 ASN A N 1
ATOM 1565 C CA . ASN A 1 112 ? 0.71491 6.70821 6.32726 1.000 8.38824 131 ASN A CA 1
ATOM 1566 C C . ASN A 1 112 ? -0.42129 7.05565 7.26239 1.000 8.77495 131 ASN A C 1
ATOM 1567 O O . ASN A 1 112 ? -1.25727 7.90751 6.93798 1.000 10.17206 131 ASN A O 1
ATOM 1578 N N . ASN A 1 113 ? -0.48647 6.38724 8.40561 1.000 10.02943 132 ASN A N 1
ATOM 1579 C CA . ASN A 1 113 ? -1.61480 6.51161 9.31319 1.000 12.08367 132 ASN A CA 1
ATOM 1580 C C . ASN A 1 113 ? -1.43664 7.62434 10.33524 1.000 11.83225 132 ASN A C 1
ATOM 1581 O O . ASN A 1 113 ? -2.34776 7.85725 11.13501 1.000 14.93389 132 ASN A O 1
ATOM 1592 N N . ARG A 1 114 ? -0.32398 8.34778 10.29987 1.000 11.69462 133 ARG A N 1
ATOM 1593 C CA . ARG A 1 114 ? -0.15295 9.50289 11.17115 1.000 12.82706 133 ARG A CA 1
ATOM 1594 C C . ARG A 1 114 ? -0.93449 10.71803 10.64900 1.000 13.89510 133 ARG A C 1
ATOM 1595 O O . ARG A 1 114 ? -1.34877 10.77637 9.49299 1.000 16.09673 133 ARG A O 1
ATOM 1616 N N . SER A 1 115 ? -1.12326 11.70773 11.52938 1.000 15.66901 134 SER A N 1
ATOM 1617 C CA . SER A 1 115 ? -1.86140 12.92118 11.18000 1.000 17.87753 134 SER A CA 1
ATOM 1618 C C . SER A 1 115 ? -1.02551 13.89278 10.36061 1.000 17.20881 134 SER A C 1
ATOM 1619 O O . SER A 1 115 ? -1.57814 14.72372 9.63081 1.000 20.12545 134 SER A O 1
ATOM 1627 N N . THR A 1 116 ? 0.29010 13.83114 10.50500 1.000 14.74944 135 THR A N 1
ATOM 1628 C CA . THR A 1 116 ? 1.20774 14.68196 9.77254 1.000 15.11877 135 THR A CA 1
ATOM 1629 C C . THR A 1 116 ? 2.50613 13.90809 9.63334 1.000 13.71922 135 THR A C 1
ATOM 1630 O O . THR A 1 116 ? 2.75747 12.95484 10.36781 1.000 15.32552 135 THR A O 1
ATOM 1641 N N . GLY A 1 117 ? 3.33617 14.33082 8.69245 1.000 14.05370 136 GLY A N 1
ATOM 1642 C CA . GLY A 1 117 ? 4.56804 13.63906 8.37835 1.000 13.73142 136 GLY A CA 1
ATOM 1643 C C . GLY A 1 117 ? 4.70972 13.41511 6.88965 1.000 11.81629 136 GLY A C 1
ATOM 1644 O O . GLY A 1 117 ? 3.80433 13.67655 6.10170 1.000 13.06860 136 GLY A O 1
ATOM 1648 N N . THR A 1 118 ? 5.89074 12.90719 6.52295 1.000 12.60950 137 THR A N 1
ATOM 1649 C CA . THR A 1 118 ? 6.25378 12.73506 5.12187 1.000 12.54437 137 THR A CA 1
ATOM 1650 C C . THR A 1 118 ? 5.19172 11.95897 4.35732 1.000 12.17244 137 THR A C 1
ATOM 1651 O O . THR A 1 118 ? 4.90454 12.26336 3.19103 1.000 13.32490 137 THR A O 1
ATOM 1662 N N . TYR A 1 119 ? 4.63318 10.91819 4.98025 1.000 10.83686 138 TYR A N 1
ATOM 1663 C CA . TYR A 1 119 ? 3.77768 9.96106 4.29816 1.000 9.75466 138 TYR A CA 1
ATOM 1664 C C . TYR A 1 119 ? 2.31447 10.03794 4.69579 1.000 9.09254 138 TYR A C 1
ATOM 1665 O O . TYR A 1 119 ? 1.51887 9.23301 4.20338 1.000 9.54244 138 TYR A O 1
ATOM 1683 N N . ALA A 1 120 ? 1.93804 10.96445 5.57308 1.000 9.83665 139 ALA A N 1
ATOM 1684 C CA . ALA A 1 120 ? 0.61879 10.95033 6.18918 1.000 11.18778 139 ALA A CA 1
ATOM 1685 C C . ALA A 1 120 ? -0.48313 11.05992 5.13784 1.000 9.83654 139 ALA A C 1
ATOM 1686 O O . ALA A 1 120 ? -0.60220 12.07634 4.44435 1.000 11.47615 139 ALA A O 1
ATOM 1693 N N . ASN A 1 121 ? -1.28476 10.00241 5.00469 1.000 9.22800 140 ASN A N 1
ATOM 1694 C CA . ASN A 1 121 ? -2.35304 9.90289 4.00773 1.000 10.88816 140 ASN A CA 1
ATOM 1695 C C . ASN A 1 121 ? -1.85360 10.10870 2.58386 1.000 10.22725 140 ASN A C 1
ATOM 1696 O O . ASN A 1 121 ? -2.59779 10.58598 1.72602 1.000 14.22761 140 ASN A O 1
ATOM 1707 N N . LYS A 1 122 ? -0.60985 9.73327 2.29826 1.000 8.67388 141 LYS A N 1
ATOM 1708 C CA . LYS A 1 122 ? -0.05911 9.92799 0.96540 1.000 9.52341 141 LYS A CA 1
ATOM 1709 C C . LYS A 1 122 ? 0.27601 8.63471 0.25041 1.000 8.44668 141 LYS A C 1
ATOM 1710 O O . LYS A 1 122 ? 0.70438 8.68245 -0.90586 1.000 9.07154 141 LYS A O 1
ATOM 1729 N N . LEU A 1 123 ? 0.09643 7.48818 0.89740 1.000 7.99979 142 LEU A N 1
ATOM 1730 C CA . LEU A 1 123 ? 0.43617 6.19691 0.32392 1.000 8.12673 142 LEU A CA 1
ATOM 1731 C C . LEU A 1 123 ? -0.82486 5.41186 0.00269 1.000 8.46231 142 LEU A C 1
ATOM 1732 O O . LEU A 1 123 ? -1.84263 5.51834 0.69312 1.000 10.54674 142 LEU A O 1
ATOM 1748 N N . ASP A 1 124 ? -0.74707 4.62237 -1.06412 1.000 7.84889 143 ASP A N 1
ATOM 1749 C CA . ASP A 1 124 ? -1.83187 3.72778 -1.44323 1.000 8.41162 143 ASP A CA 1
ATOM 1750 C C . ASP A 1 124 ? -1.48738 2.33346 -0.93101 1.000 7.90864 143 ASP A C 1
ATOM 1751 O O . ASP A 1 124 ? -0.76546 1.56348 -1.57696 1.000 8.12709 143 ASP A O 1
ATOM 1760 N N . LEU A 1 125 ? -1.99565 2.00596 0.25679 1.000 8.30546 144 LEU A N 1
ATOM 1761 C CA . LEU A 1 125 ? -1.64750 0.73574 0.88043 1.000 9.21197 144 LEU A CA 1
ATOM 1762 C C . LEU A 1 125 ? -2.33139 -0.44727 0.21405 1.000 8.82868 144 LEU A C 1
ATOM 1763 O O . LEU A 1 125 ? -2.01258 -1.59166 0.54884 1.000 9.66782 144 LEU A O 1
ATOM 1779 N N . ASN A 1 126 ? -3.21936 -0.20320 -0.74607 1.000 8.64984 145 ASN A N 1
ATOM 1780 C CA . ASN A 1 126 ? -3.78149 -1.26533 -1.57200 1.000 9.39533 145 ASN A CA 1
ATOM 1781 C C . ASN A 1 126 ? -2.95937 -1.54009 -2.82518 1.000 8.20177 145 ASN A C 1
ATOM 1782 O O . ASN A 1 126 ? -3.34354 -2.40407 -3.61765 1.000 10.29363 145 ASN A O 1
ATOM 1793 N N . ARG A 1 127 ? -1.82667 -0.87308 -3.00726 1.000 7.14578 146 ARG A N 1
ATOM 1794 C CA A ARG A 1 127 ? -1.02387 -0.99477 -4.22399 0.716 7.33979 146 ARG A CA 1
ATOM 1795 C CA B ARG A 1 127 ? -1.03537 -1.00614 -4.22139 0.284 7.32153 146 ARG A CA 1
ATOM 1796 C C . ARG A 1 127 ? 0.44557 -1.14216 -3.84432 1.000 6.93895 146 ARG A C 1
ATOM 1797 O O . ARG A 1 127 ? 1.27302 -0.29835 -4.15641 1.000 7.83948 146 ARG A O 1
ATOM 1836 N N . ILE A 1 128 ? 0.76195 -2.25070 -3.17073 1.000 6.52624 147 ILE A N 1
ATOM 1837 C CA . ILE A 1 128 ? 2.11741 -2.57960 -2.74888 1.000 6.23961 147 ILE A CA 1
ATOM 1838 C C . ILE A 1 128 ? 2.61481 -3.78329 -3.54096 1.000 6.69483 147 ILE A C 1
ATOM 1839 O O . ILE A 1 128 ? 1.92345 -4.80195 -3.64067 1.000 7.75136 147 ILE A O 1
ATOM 1855 N N . GLY A 1 129 ? 3.82239 -3.66798 -4.09779 1.000 6.33471 148 GLY A N 1
ATOM 1856 C CA . GLY A 1 129 ? 4.49498 -4.77469 -4.73806 1.000 6.53610 148 GLY A CA 1
ATOM 1857 C C . GLY A 1 129 ? 5.84836 -5.02249 -4.09316 1.000 6.07485 148 GLY A C 1
ATOM 1858 O O . GLY A 1 129 ? 6.34970 -4.20158 -3.31841 1.000 6.66572 148 GLY A O 1
ATOM 1862 N N . ALA A 1 130 ? 6.42846 -6.17454 -4.41680 1.000 5.52278 149 ALA A N 1
ATOM 1863 C CA . ALA A 1 130 ? 7.73870 -6.54374 -3.91104 1.000 5.57436 149 ALA A CA 1
ATOM 1864 C C . ALA A 1 130 ? 8.65085 -6.97982 -5.04741 1.000 5.10672 149 ALA A C 1
ATOM 1865 O O . ALA A 1 130 ? 8.21068 -7.61070 -6.01037 1.000 5.89041 149 ALA A O 1
ATOM 1872 N N . ALA A 1 131 ? 9.93012 -6.66129 -4.90691 1.000 5.43508 150 ALA A N 1
ATOM 1873 C CA . ALA A 1 131 ? 10.94558 -7.01640 -5.88852 1.000 5.37955 150 ALA A CA 1
ATOM 1874 C C . ALA A 1 131 ? 12.28295 -7.19645 -5.17888 1.000 5.47968 150 ALA A C 1
ATOM 1875 O O . ALA A 1 131 ? 12.48853 -6.70151 -4.06963 1.000 5.86782 150 ALA A O 1
ATOM 1882 N N . GLY A 1 132 ? 13.21990 -7.85499 -5.84881 1.000 5.33167 151 GLY A N 1
ATOM 1883 C CA . GLY A 1 132 ? 14.54256 -7.99843 -5.27552 1.000 5.99857 151 GLY A CA 1
ATOM 1884 C C . GLY A 1 132 ? 15.39076 -8.88550 -6.15139 1.000 5.51037 151 GLY A C 1
ATOM 1885 O O . GLY A 1 132 ? 14.88882 -9.58680 -7.03321 1.000 7.05537 151 GLY A O 1
ATOM 1889 N N . HIS A 1 133 ? 16.69422 -8.84691 -5.89757 1.000 6.28056 152 HIS A N 1
ATOM 1890 C CA . HIS A 1 133 ? 17.67145 -9.58344 -6.68675 1.000 5.99967 152 HIS A CA 1
ATOM 1891 C C . HIS A 1 133 ? 18.27221 -10.72405 -5.87606 1.000 6.30804 152 HIS A C 1
ATOM 1892 O O . HIS A 1 133 ? 18.56935 -10.55398 -4.69606 1.000 6.81979 152 HIS A O 1
ATOM 1906 N N . SER A 1 134 ? 18.48409 -11.88631 -6.50284 1.000 6.64777 153 SER A N 1
ATOM 1907 C CA . SER A 1 134 ? 19.36654 -12.88131 -5.88173 1.000 7.10435 153 SER A CA 1
ATOM 1908 C C . SER A 1 134 ? 18.68971 -13.41115 -4.61468 1.000 6.79102 153 SER A C 1
ATOM 1909 O O . SER A 1 134 ? 17.51514 -13.77527 -4.66419 1.000 6.93712 153 SER A O 1
ATOM 1917 N N . GLN A 1 135 ? 19.38443 -13.46087 -3.47940 1.000 6.54567 154 GLN A N 1
ATOM 1918 C CA . GLN A 1 135 ? 18.72319 -13.81070 -2.22526 1.000 6.58336 154 GLN A CA 1
ATOM 1919 C C . GLN A 1 135 ? 17.52445 -12.91526 -1.95257 1.000 6.80512 154 GLN A C 1
ATOM 1920 O O . GLN A 1 135 ? 16.52451 -13.36904 -1.39426 1.000 7.10741 154 GLN A O 1
ATOM 1934 N N . GLY A 1 136 ? 17.60674 -11.63346 -2.33484 1.000 6.57490 155 GLY A N 1
ATOM 1935 C CA . GLY A 1 136 ? 16.47952 -10.73046 -2.20781 1.000 6.60063 155 GLY A CA 1
ATOM 1936 C C . GLY A 1 136 ? 15.33290 -11.04482 -3.14784 1.000 5.54934 155 GLY A C 1
ATOM 1937 O O . GLY A 1 136 ? 14.19883 -10.65456 -2.86593 1.000 6.34284 155 GLY A O 1
ATOM 1941 N N . GLY A 1 137 ? 15.60715 -11.74001 -4.25877 1.000 6.63042 156 GLY A N 1
ATOM 1942 C CA . GLY A 1 137 ? 14.53491 -12.29114 -5.07574 1.000 7.00303 156 GLY A CA 1
ATOM 1943 C C . GLY A 1 137 ? 13.86674 -13.49419 -4.42507 1.000 6.42886 156 GLY A C 1
ATOM 1944 O O . GLY A 1 137 ? 12.64889 -13.65981 -4.51077 1.000 6.73675 156 GLY A O 1
ATOM 1948 N N . GLY A 1 138 ? 14.65048 -14.34153 -3.75367 1.000 6.72864 157 GLY A N 1
ATOM 1949 C CA . GLY A 1 138 ? 14.04505 -15.34950 -2.89918 1.000 6.79785 157 GLY A CA 1
ATOM 1950 C C . GLY A 1 138 ? 13.24117 -14.72126 -1.77847 1.000 6.44129 157 GLY A C 1
ATOM 1951 O O . GLY A 1 138 ? 12.15120 -15.19021 -1.44962 1.000 6.91837 157 GLY A O 1
ATOM 1955 N N . GLY A 1 139 ? 13.76952 -13.64503 -1.18236 1.000 6.44824 158 GLY A N 1
ATOM 1956 C CA . GLY A 1 139 ? 13.05743 -12.95543 -0.12486 1.000 6.78770 158 GLY A CA 1
ATOM 1957 C C . GLY A 1 139 ? 11.78790 -12.30299 -0.61394 1.000 6.76165 158 GLY A C 1
ATOM 1958 O O . GLY A 1 139 ? 10.82209 -12.19511 0.14050 1.000 6.96430 158 GLY A O 1
ATOM 1962 N N . THR A 1 140 ? 11.78072 -11.84414 -1.87078 1.000 6.34465 159 THR A N 1
ATOM 1963 C CA . THR A 1 140 ? 10.56600 -11.32010 -2.49450 1.000 6.03506 159 THR A CA 1
ATOM 1964 C C . THR A 1 140 ? 9.47892 -12.38225 -2.52391 1.000 5.71696 159 THR A C 1
ATOM 1965 O O . THR A 1 140 ? 8.31130 -12.09883 -2.23723 1.000 6.44354 159 THR A O 1
ATOM 1976 N N . ILE A 1 141 ? 9.84952 -13.62010 -2.87698 1.000 5.82788 160 ILE A N 1
ATOM 1977 C CA . ILE A 1 141 ? 8.90115 -14.72202 -2.86618 1.000 6.56510 160 ILE A CA 1
ATOM 1978 C C . ILE A 1 141 ? 8.44707 -15.01971 -1.43400 1.000 6.52918 160 ILE A C 1
ATOM 1979 O O . ILE A 1 141 ? 7.25613 -15.22452 -1.17595 1.000 7.14017 160 ILE A O 1
ATOM 1995 N N . MET A 1 142 ? 9.37076 -15.00196 -0.46990 1.000 6.34256 161 MET A N 1
ATOM 1996 C CA . MET A 1 142 ? 8.97148 -15.20438 0.92501 1.000 7.22981 161 MET A CA 1
ATOM 1997 C C . MET A 1 142 ? 7.99192 -14.12824 1.37856 1.000 6.80185 161 MET A C 1
ATOM 1998 O O . MET A 1 142 ? 6.95418 -14.43316 1.97528 1.000 7.58485 161 MET A O 1
ATOM 2012 N N . ALA A 1 143 ? 8.31537 -12.85597 1.10370 1.000 6.51378 162 ALA A N 1
ATOM 2013 C CA . ALA A 1 143 ? 7.45027 -11.74238 1.47990 1.000 6.81598 162 ALA A CA 1
ATOM 2014 C C . ALA A 1 143 ? 6.14263 -11.76362 0.70520 1.000 6.93898 162 ALA A C 1
ATOM 2015 O O . ALA A 1 143 ? 5.11529 -11.29534 1.21003 1.000 7.44470 162 ALA A O 1
ATOM 2022 N N . GLY A 1 144 ? 6.16828 -12.28503 -0.52247 1.000 6.59240 163 GLY A N 1
ATOM 2023 C CA . GLY A 1 144 ? 5.02865 -12.30062 -1.40148 1.000 7.02108 163 GLY A CA 1
ATOM 2024 C C . GLY A 1 144 ? 3.87970 -13.16269 -0.93065 1.000 6.47540 163 GLY A C 1
ATOM 2025 O O . GLY A 1 144 ? 2.80259 -13.10902 -1.52961 1.000 7.48895 163 GLY A O 1
ATOM 2029 N N . GLN A 1 145 ? 4.08339 -13.95638 0.12565 1.000 6.65134 164 GLN A N 1
ATOM 2030 C CA . GLN A 1 145 ? 2.98679 -14.65216 0.77482 1.000 6.62536 164 GLN A CA 1
ATOM 2031 C C . GLN A 1 145 ? 2.04659 -13.69063 1.49768 1.000 7.23662 164 GLN A C 1
ATOM 2032 O O . GLN A 1 145 ? 0.89358 -14.03288 1.76361 1.000 8.69039 164 GLN A O 1
ATOM 2046 N N . ASP A 1 146 ? 2.53489 -12.52344 1.90304 1.000 7.51277 165 ASP A N 1
ATOM 2047 C CA . ASP A 1 146 ? 1.74789 -11.60694 2.72659 1.000 7.97473 165 ASP A CA 1
ATOM 2048 C C . ASP A 1 146 ? 0.59975 -11.00243 1.91329 1.000 6.72284 165 ASP A C 1
ATOM 2049 O O . ASP A 1 146 ? 0.77250 -10.61002 0.75510 1.000 7.24148 165 ASP A O 1
ATOM 2058 N N . TYR A 1 147 ? -0.57834 -10.90857 2.54490 1.000 7.48051 166 TYR A N 1
ATOM 2059 C CA . TYR A 1 147 ? -1.78665 -10.43754 1.87121 1.000 8.18847 166 TYR A CA 1
ATOM 2060 C C . TYR A 1 147 ? -1.68350 -9.01399 1.35030 1.000 8.75458 166 TYR A C 1
ATOM 2061 O O . TYR A 1 147 ? -2.49480 -8.60644 0.51167 1.000 10.73468 166 TYR A O 1
ATOM 2079 N N . ARG A 1 148 ? -0.71760 -8.24514 1.82428 1.000 7.88970 167 ARG A N 1
ATOM 2080 C CA . ARG A 1 148 ? -0.54715 -6.87566 1.36493 1.000 8.68278 167 ARG A CA 1
ATOM 2081 C C . ARG A 1 148 ? 0.28774 -6.77210 0.10520 1.000 7.77206 167 ARG A C 1
ATOM 2082 O O . ARG A 1 148 ? 0.34405 -5.69075 -0.48971 1.000 9.65840 167 ARG A O 1
ATOM 2103 N N . ILE A 1 149 ? 0.96630 -7.83788 -0.30073 1.000 7.58222 168 ILE A N 1
ATOM 2104 C CA . ILE A 1 149 ? 1.84950 -7.79302 -1.46123 1.000 7.14337 168 ILE A CA 1
ATOM 2105 C C . ILE A 1 149 ? 1.03606 -8.22248 -2.67883 1.000 7.09221 168 ILE A C 1
ATOM 2106 O O . ILE A 1 149 ? 0.73007 -9.40193 -2.86468 1.000 8.42022 168 ILE A O 1
ATOM 2122 N N . LYS A 1 150 ? 0.67847 -7.26041 -3.51808 1.000 6.86119 169 LYS A N 1
ATOM 2123 C CA . LYS A 1 150 ? -0.25351 -7.52893 -4.61173 1.000 6.89229 169 LYS A CA 1
ATOM 2124 C C . LYS A 1 150 ? 0.38064 -8.28478 -5.76802 1.000 6.25412 169 LYS A C 1
ATOM 2125 O O . LYS A 1 150 ? -0.28307 -9.12045 -6.38713 1.000 8.32611 169 LYS A O 1
ATOM 2144 N N . VAL A 1 151 ? 1.63339 -7.97663 -6.08698 1.000 6.40419 170 VAL A N 1
ATOM 2145 C CA . VAL A 1 151 ? 2.38390 -8.64640 -7.14020 1.000 6.23292 170 VAL A CA 1
ATOM 2146 C C . VAL A 1 151 ? 3.85264 -8.63632 -6.74723 1.000 5.67707 170 VAL A C 1
ATOM 2147 O O . VAL A 1 151 ? 4.29338 -7.81325 -5.93763 1.000 5.92814 170 VAL A O 1
ATOM 2160 N N . THR A 1 152 ? 4.61843 -9.54082 -7.35757 1.000 6.00417 171 THR A N 1
ATOM 2161 C CA . THR A 1 152 ? 6.04851 -9.62619 -7.14074 1.000 5.68243 171 THR A CA 1
ATOM 2162 C C . THR A 1 152 ? 6.79744 -9.55533 -8.46681 1.000 5.56627 171 THR A C 1
ATOM 2163 O O . THR A 1 152 ? 6.26705 -9.88242 -9.53168 1.000 6.06604 171 THR A O 1
ATOM 2174 N N . ALA A 1 153 ? 8.07411 -9.19472 -8.35718 1.000 5.70856 172 ALA A N 1
ATOM 2175 C CA . ALA A 1 153 ? 9.01515 -9.23248 -9.47679 1.000 5.52388 172 ALA A CA 1
ATOM 2176 C C . ALA A 1 153 ? 10.37194 -9.68968 -8.96366 1.000 5.95414 172 ALA A C 1
ATOM 2177 O O . ALA A 1 153 ? 11.25569 -8.87777 -8.67405 1.000 6.77996 172 ALA A O 1
ATOM 2184 N N . PRO A 1 154 ? 10.56727 -11.00222 -8.81776 1.000 5.74372 173 PRO A N 1
ATOM 2185 C CA . PRO A 1 154 ? 11.88759 -11.52192 -8.44250 1.000 6.01665 173 PRO A CA 1
ATOM 2186 C C . PRO A 1 154 ? 12.86449 -11.42266 -9.60942 1.000 5.99406 173 PRO A C 1
ATOM 2187 O O . PRO A 1 154 ? 12.63922 -12.00690 -10.67327 1.000 7.16974 173 PRO A O 1
ATOM 2198 N N . PHE A 1 155 ? 13.97978 -10.71640 -9.38850 1.000 5.62600 174 PHE A N 1
ATOM 2199 C CA . PHE A 1 155 ? 15.05701 -10.59334 -10.36793 1.000 5.46044 174 PHE A CA 1
ATOM 2200 C C . PHE A 1 155 ? 16.09368 -11.67314 -10.06296 1.000 6.60729 174 PHE A C 1
ATOM 2201 O O . PHE A 1 155 ? 16.84529 -11.55182 -9.08601 1.000 6.77504 174 PHE A O 1
ATOM 2218 N N . GLN A 1 156 ? 16.13381 -12.72748 -10.87075 1.000 6.30181 175 GLN A N 1
ATOM 2219 C CA . GLN A 1 156 ? 17.14208 -13.77484 -10.73210 1.000 6.43995 175 GLN A CA 1
ATOM 2220 C C . GLN A 1 156 ? 17.14390 -14.32682 -9.30541 1.000 6.01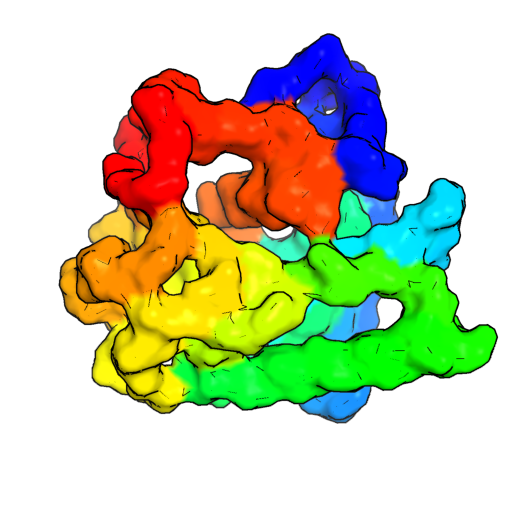461 175 GLN A C 1
ATOM 2221 O O . GLN A 1 156 ? 18.17734 -14.31720 -8.61781 1.000 7.03620 175 GLN A O 1
ATOM 2235 N N . PRO A 1 157 ? 16.00576 -14.81064 -8.83547 1.000 5.85153 176 PRO A N 1
ATOM 2236 C CA . PRO A 1 157 ? 15.92967 -15.25474 -7.44679 1.000 6.49170 176 PRO A CA 1
ATOM 2237 C C . PRO A 1 157 ? 16.81733 -16.45842 -7.19973 1.000 6.74666 176 PRO A C 1
ATOM 2238 O O . PRO A 1 157 ? 17.00046 -17.32798 -8.05895 1.000 7.53782 176 PRO A O 1
ATOM 2249 N N . TYR A 1 158 ? 17.32989 -16.51281 -5.97888 1.000 6.63924 177 TYR A N 1
ATOM 2250 C CA . TYR A 1 158 ? 18.07788 -17.63795 -5.44431 1.000 6.55533 177 TYR A CA 1
ATOM 2251 C C . TYR A 1 158 ? 17.16826 -18.30118 -4.42093 1.000 6.97619 177 TYR A C 1
ATOM 2252 O O . TYR A 1 158 ? 16.81368 -17.68078 -3.41360 1.000 7.80305 177 TYR A O 1
ATOM 2270 N N . THR A 1 159 ? 16.75065 -19.53428 -4.70715 1.000 6.84019 178 THR A N 1
ATOM 2271 C CA . THR A 1 159 ? 15.73984 -20.21647 -3.91252 1.000 7.34198 178 THR A CA 1
ATOM 2272 C C . THR A 1 159 ? 16.22907 -21.53407 -3.32856 1.000 7.18249 178 THR A C 1
ATOM 2273 O O . THR A 1 159 ? 15.44061 -22.23244 -2.68986 1.000 9.20955 178 THR A O 1
ATOM 2284 N N . ILE A 1 160 ? 17.50684 -21.87254 -3.50110 1.000 7.85196 179 ILE A N 1
ATOM 2285 C CA . ILE A 1 160 ? 18.04234 -23.14754 -3.03896 1.000 8.09765 179 ILE A CA 1
ATOM 2286 C C . ILE A 1 160 ? 18.85368 -23.00713 -1.75092 1.000 9.51207 179 ILE A C 1
ATOM 2287 O O . ILE A 1 160 ? 19.50096 -23.96665 -1.32716 1.000 11.21591 179 ILE A O 1
ATOM 2303 N N . GLY A 1 161 ? 18.80376 -21.84984 -1.10702 1.000 8.88414 180 GLY A N 1
ATOM 2304 C CA . GLY A 1 161 ? 19.47932 -21.63286 0.15410 1.000 9.57622 180 GLY A CA 1
ATOM 2305 C C . GLY A 1 161 ? 19.24265 -20.20682 0.60872 1.000 9.05833 180 GLY A C 1
ATOM 2306 O O . GLY A 1 161 ? 18.35375 -19.50936 0.10846 1.000 8.80190 180 GLY A O 1
ATOM 2310 N N . LEU A 1 162 ? 20.04490 -19.78408 1.58553 1.000 9.00810 181 LEU A N 1
ATOM 2311 C CA . LEU A 1 162 ? 20.07282 -18.39681 2.06995 1.000 8.94931 181 LEU A CA 1
ATOM 2312 C C . LEU A 1 162 ? 18.70901 -17.92222 2.57570 1.000 9.45026 181 LEU A C 1
ATOM 2313 O O . LEU A 1 162 ? 18.25719 -16.81595 2.28768 1.000 10.63406 181 LEU A O 1
ATOM 2329 N N . GLY A 1 163 ? 18.06802 -18.76479 3.36937 1.000 9.49819 182 GLY A N 1
ATOM 2330 C CA . GLY A 1 163 ? 16.85846 -18.39266 4.06841 1.000 10.36897 182 GLY A CA 1
ATOM 2331 C C . GLY A 1 163 ? 15.56871 -18.76471 3.37665 1.000 9.67074 182 GLY A C 1
ATOM 2332 O O . GLY A 1 163 ? 14.49388 -18.55731 3.94734 1.000 11.42210 182 GLY A O 1
ATOM 2336 N N . HIS A 1 164 ? 15.63801 -19.28164 2.16118 1.000 8.82612 183 HIS A N 1
ATOM 2337 C CA . HIS A 1 164 ? 14.42590 -19.57348 1.42443 1.000 8.57637 183 HIS A CA 1
ATOM 2338 C C . HIS A 1 164 ? 13.73482 -20.80366 1.98259 1.000 9.14610 183 HIS A C 1
ATOM 2339 O O . HIS A 1 164 ? 14.38487 -21.76965 2.36862 1.000 11.11193 183 HIS A O 1
ATOM 2353 N N . ASN A 1 165 ? 12.41321 -20.76176 2.02231 1.000 8.61835 184 ASN A N 1
ATOM 2354 C CA . ASN A 1 165 ? 11.57206 -21.92723 2.28384 1.000 8.57412 184 ASN A CA 1
ATOM 2355 C C . ASN A 1 165 ? 10.71082 -22.11249 1.04350 1.000 8.13337 184 ASN A C 1
ATOM 2356 O O . ASN A 1 165 ? 9.85421 -21.27548 0.74638 1.000 8.69111 184 ASN A O 1
ATOM 2367 N N . SER A 1 166 ? 10.94750 -23.19328 0.30421 1.000 9.82532 185 SER A N 1
ATOM 2368 C CA A SER A 1 166 ? 10.31324 -23.36020 -0.99622 0.697 10.76522 185 SER A CA 1
ATOM 2369 C CA B SER A 1 166 ? 10.31512 -23.36024 -0.99777 0.303 10.70545 185 SER A CA 1
ATOM 2370 C C . SER A 1 166 ? 8.79693 -23.46348 -0.91326 1.000 10.34991 185 SER A C 1
ATOM 2371 O O . SER A 1 166 ? 8.12288 -23.22254 -1.91303 1.000 10.93435 185 SER A O 1
ATOM 2384 N N . SER A 1 167 ? 8.23756 -23.80611 0.24884 1.000 10.78841 186 SER A N 1
ATOM 2385 C CA . SER A 1 167 ? 6.78608 -23.81513 0.37985 1.000 12.74007 186 SER A CA 1
ATOM 2386 C C . SER A 1 167 ? 6.18378 -22.43430 0.15281 1.000 9.57014 186 SER A C 1
ATOM 2387 O O . SER A 1 167 ? 5.01331 -22.33275 -0.22179 1.000 10.01195 186 SER A O 1
ATOM 2395 N N . SER A 1 168 ? 6.95910 -21.36539 0.35273 1.000 8.03838 187 SER A N 1
ATOM 2396 C CA . SER A 1 168 ? 6.45695 -20.02206 0.07684 1.000 7.64111 187 SER A CA 1
ATOM 2397 C C . SER A 1 168 ? 6.02546 -19.86717 -1.36908 1.000 7.74372 187 SER A C 1
ATOM 2398 O O . SER A 1 168 ? 5.11180 -19.08570 -1.66222 1.000 7.41150 187 SER A O 1
ATOM 2406 N N . GLN A 1 169 ? 6.67057 -20.59897 -2.28180 1.000 7.83820 188 GLN A N 1
ATOM 2407 C CA . GLN A 1 169 ? 6.36470 -20.46873 -3.70379 1.000 7.62850 188 GLN A CA 1
ATOM 2408 C C . GLN A 1 169 ? 4.92361 -20.82871 -4.00373 1.000 7.44934 188 GLN A C 1
ATOM 2409 O O . GLN A 1 169 ? 4.32783 -20.28942 -4.94943 1.000 8.04892 188 GLN A O 1
ATOM 2423 N N . SER A 1 170 ? 4.36620 -21.75450 -3.23797 1.000 8.12204 189 SER A N 1
ATOM 2424 C CA A SER A 1 170 ? 3.00928 -22.22870 -3.41370 0.891 7.97093 189 SER A CA 1
ATOM 2425 C CA B SER A 1 170 ? 3.00134 -22.22204 -3.42184 0.109 8.98572 189 SER A CA 1
ATOM 2426 C C . SER A 1 170 ? 2.01608 -21.49015 -2.52315 1.000 7.71051 189 SER A C 1
ATOM 2427 O O . SER A 1 170 ? 0.86887 -21.92295 -2.39392 1.000 8.63672 189 SER A O 1
ATOM 2440 N N . ASN A 1 171 ? 2.42682 -20.37000 -1.93389 1.000 7.20846 190 ASN A N 1
ATOM 2441 C CA . ASN A 1 171 ? 1.60635 -19.59332 -1.02617 1.000 7.48006 190 ASN A CA 1
ATOM 2442 C C . ASN A 1 171 ? 1.68589 -18.10477 -1.34638 1.000 7.51379 190 ASN A C 1
ATOM 2443 O O . ASN A 1 171 ? 1.56030 -17.26591 -0.44786 1.000 7.43703 190 ASN A O 1
ATOM 2454 N N . GLN A 1 172 ? 1.87513 -17.75790 -2.61600 1.000 7.43287 191 GLN A N 1
ATOM 2455 C CA . GLN A 1 172 ? 1.89601 -16.36025 -3.02083 1.000 7.23938 191 GLN A CA 1
ATOM 2456 C C . GLN A 1 172 ? 0.51212 -15.72665 -2.95559 1.000 6.82775 191 GLN A C 1
ATOM 2457 O O . GLN A 1 172 ? -0.50197 -16.35194 -3.26644 1.000 7.56197 191 GLN A O 1
ATOM 2471 N N . ASN A 1 173 ? 0.49663 -14.43304 -2.63686 1.000 6.87281 192 ASN A N 1
ATOM 2472 C CA . ASN A 1 173 ? -0.74254 -13.67164 -2.63694 1.000 7.28462 192 ASN A CA 1
ATOM 2473 C C . ASN A 1 173 ? -1.17384 -13.25198 -4.03669 1.000 7.52629 192 ASN A C 1
ATOM 2474 O O . ASN A 1 173 ? -2.36794 -13.26673 -4.32522 1.000 10.54229 192 ASN A O 1
ATOM 2485 N N . GLY A 1 174 ? -0.23404 -12.88610 -4.90718 1.000 7.21905 193 GLY A N 1
ATOM 2486 C CA . GLY A 1 174 ? -0.56156 -12.34425 -6.20800 1.000 7.30516 193 GLY A CA 1
ATOM 2487 C C . GLY A 1 174 ? 0.41551 -12.76292 -7.28142 1.000 6.59520 193 GLY A C 1
ATOM 2488 O O . GLY A 1 174 ? 1.40727 -13.44892 -7.02073 1.000 6.68791 193 GLY A O 1
ATOM 2492 N N . PRO A 1 175 ? 0.14582 -12.33229 -8.51949 1.000 7.00888 194 PRO A N 1
ATOM 2493 C CA . PRO A 1 175 ? 0.96378 -12.74146 -9.66972 1.000 7.18825 194 PRO A CA 1
ATOM 2494 C C . PRO A 1 175 ? 2.42151 -12.33028 -9.57032 1.000 5.96502 194 PRO A C 1
ATOM 2495 O O . PRO A 1 175 ? 2.77859 -11.34267 -8.92380 1.000 6.65535 194 PRO A O 1
ATOM 2506 N N . MET A 1 176 ? 3.25332 -13.07665 -10.30397 1.000 6.31574 195 MET A N 1
ATOM 2507 C CA . MET A 1 176 ? 4.70273 -12.98140 -10.27560 1.000 6.62459 195 MET A CA 1
ATOM 2508 C C . MET A 1 176 ? 5.25774 -12.73714 -11.67487 1.000 6.17843 195 MET A C 1
ATOM 2509 O O . MET A 1 176 ? 4.94199 -13.48051 -12.61194 1.000 7.46848 195 MET A O 1
ATOM 2523 N N . PHE A 1 177 ? 6.15084 -11.74291 -11.79338 1.000 5.60191 196 PHE A N 1
ATOM 2524 C CA . PHE A 1 177 ? 6.98822 -11.56072 -12.97988 1.000 5.96824 196 PHE A CA 1
ATOM 2525 C C . PHE A 1 177 ? 8.37396 -12.07286 -12.62043 1.000 5.51891 196 PHE A C 1
ATOM 2526 O O . PHE A 1 177 ? 9.15626 -11.37693 -11.96577 1.000 6.18054 196 PHE A O 1
ATOM 2543 N N . LEU A 1 178 ? 8.62944 -13.32976 -12.97539 1.000 5.98413 197 LEU A N 1
ATOM 2544 C CA . LEU A 1 178 ? 9.86790 -14.02501 -12.66389 1.000 6.40497 197 LEU A CA 1
ATOM 2545 C C . LEU A 1 178 ? 10.87251 -13.73608 -13.76878 1.000 6.24397 197 LEU A C 1
ATOM 2546 O O . LEU A 1 178 ? 10.62775 -14.07728 -14.92590 1.000 7.28324 197 LEU A O 1
ATOM 2562 N N . MET A 1 179 ? 11.98889 -13.10989 -13.42185 1.000 6.13433 198 MET A N 1
ATOM 2563 C CA . MET A 1 179 ? 13.04076 -12.77018 -14.36976 1.000 6.78462 198 MET A CA 1
ATOM 2564 C C . MET A 1 179 ? 14.27619 -13.62243 -14.12589 1.000 6.26952 198 MET A C 1
ATOM 2565 O O . MET A 1 179 ? 14.72697 -13.75364 -12.98301 1.000 7.22048 198 MET A O 1
ATOM 2579 N N . THR A 1 180 ? 14.83492 -14.18116 -15.19403 1.000 6.40552 199 THR A N 1
ATOM 2580 C CA . THR A 1 180 ? 16.11536 -14.86594 -15.12367 1.000 6.82343 199 THR A CA 1
ATOM 2581 C C . THR A 1 180 ? 17.00164 -14.40145 -16.27333 1.000 6.79393 199 THR A C 1
ATOM 2582 O O . THR A 1 180 ? 16.53970 -13.73500 -17.20615 1.000 7.52806 199 THR A O 1
ATOM 2593 N N . GLY A 1 181 ? 18.28370 -14.74714 -16.19404 1.000 7.75493 200 GLY A N 1
ATOM 2594 C CA . GLY A 1 181 ? 19.22714 -14.50747 -17.27926 1.000 7.84474 200 GLY A CA 1
ATOM 2595 C C . GLY A 1 181 ? 19.82476 -15.80817 -17.77863 1.000 8.77870 200 GLY A C 1
ATOM 2596 O O . GLY A 1 181 ? 20.17110 -16.68728 -16.98513 1.000 9.35971 200 GLY A O 1
ATOM 2600 N N . SER A 1 182 ? 19.96264 -15.92069 -19.09921 1.000 9.31424 201 SER A N 1
ATOM 2601 C CA . SER A 1 182 ? 20.45505 -17.17840 -19.65013 1.000 10.60674 201 SER A CA 1
ATOM 2602 C C . SER A 1 182 ? 21.93091 -17.38892 -19.36902 1.000 10.70176 201 SER A C 1
ATOM 2603 O O . SER A 1 182 ? 22.42979 -18.50644 -19.52983 1.000 13.73421 201 SER A O 1
ATOM 2611 N N . ALA A 1 183 ? 22.64550 -16.34153 -18.97583 1.000 9.96043 202 ALA A N 1
ATOM 2612 C CA . ALA A 1 183 ? 24.05127 -16.43960 -18.63855 1.000 10.56273 202 ALA A CA 1
ATOM 2613 C C . ALA A 1 183 ? 24.27078 -16.38605 -17.13445 1.000 9.96394 202 ALA A C 1
ATOM 2614 O O . ALA A 1 183 ? 25.39175 -16.14428 -16.69131 1.000 11.68517 202 ALA A O 1
ATOM 2621 N N . ASP A 1 184 ? 23.22805 -16.64400 -16.34669 1.000 9.30801 203 ASP A N 1
ATOM 2622 C CA . ASP A 1 184 ? 23.32606 -16.59635 -14.88685 1.000 9.27021 203 ASP A CA 1
ATOM 2623 C C . ASP A 1 184 ? 23.75171 -17.96918 -14.38071 1.000 8.88329 203 ASP A C 1
ATOM 2624 O O . ASP A 1 184 ? 22.94616 -18.90493 -14.32271 1.000 10.37259 203 ASP A O 1
ATOM 2633 N N . THR A 1 185 ? 25.02314 -18.08349 -14.00454 1.000 10.17451 204 THR A N 1
ATOM 2634 C CA . THR A 1 185 ? 25.58542 -19.31196 -13.47091 1.000 12.65070 204 THR A CA 1
ATOM 2635 C C . THR A 1 185 ? 25.61617 -19.32335 -11.95150 1.000 11.30872 204 THR A C 1
ATOM 2636 O O . THR A 1 185 ? 26.00975 -20.33965 -11.36613 1.000 13.23366 204 THR A O 1
ATOM 2647 N N . ILE A 1 186 ? 25.22060 -18.22711 -11.31121 1.000 9.80419 205 ILE A N 1
ATOM 2648 C CA . ILE A 1 186 ? 25.25116 -18.11711 -9.85142 1.000 9.48847 205 ILE A CA 1
ATOM 2649 C C . ILE A 1 186 ? 23.92136 -18.52558 -9.24242 1.000 9.05419 205 ILE A C 1
ATOM 2650 O O . ILE A 1 186 ? 23.88858 -19.25853 -8.24822 1.000 10.37344 205 ILE A O 1
ATOM 2666 N N . ALA A 1 187 ? 22.82084 -18.03901 -9.81433 1.000 9.10278 206 ALA A N 1
ATOM 2667 C CA . ALA A 1 187 ? 21.47774 -18.50900 -9.49499 1.000 8.32982 206 ALA A CA 1
ATOM 2668 C C . ALA A 1 187 ? 20.89880 -19.21294 -10.71824 1.000 8.93084 206 ALA A C 1
ATOM 2669 O O . ALA A 1 187 ? 19.99100 -18.71875 -11.38178 1.000 8.94216 206 ALA A O 1
ATOM 2676 N N . SER A 1 188 ? 21.44932 -20.39183 -11.01303 1.000 8.96911 207 SER A N 1
ATOM 2677 C CA . SER A 1 188 ? 21.06012 -21.16097 -12.18477 1.000 9.52497 207 SER A CA 1
ATOM 2678 C C . SER A 1 188 ? 19.55033 -21.15525 -12.32221 1.000 8.84910 207 SER A C 1
ATOM 2679 O O . SER A 1 188 ? 18.85726 -21.59886 -11.39954 1.000 9.24766 207 SER A O 1
ATOM 2687 N N . PRO A 1 189 ? 19.00850 -20.73908 -13.46802 1.000 8.40476 208 PRO A N 1
ATOM 2688 C CA . PRO A 1 189 ? 17.54775 -20.73381 -13.60085 1.000 8.42597 208 PRO A CA 1
ATOM 2689 C C . PRO A 1 189 ? 16.94104 -22.11638 -13.47587 1.000 8.49672 208 PRO A C 1
ATOM 2690 O O . PRO A 1 189 ? 15.84071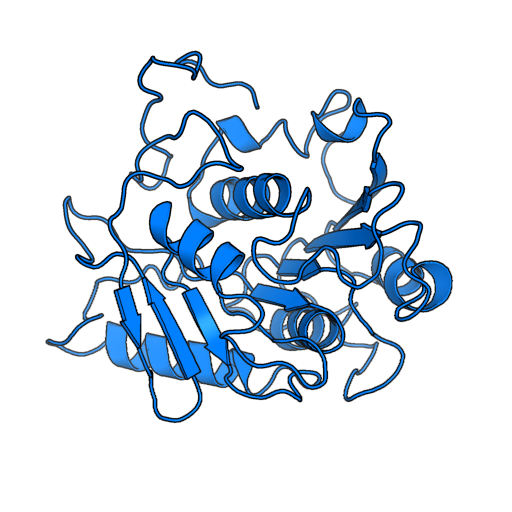 -22.25586 -12.93625 1.000 8.47397 208 PRO A O 1
ATOM 2701 N N . THR A 1 190 ? 17.62600 -23.15016 -13.95508 1.000 9.59298 209 THR A N 1
ATOM 2702 C CA . THR A 1 190 ? 17.06674 -24.49373 -13.87560 1.000 10.14641 209 THR A CA 1
ATOM 2703 C C . THR A 1 190 ? 16.87271 -24.92645 -12.42770 1.000 9.12488 209 THR A C 1
ATOM 2704 O O . THR A 1 190 ? 15.86238 -25.55788 -12.09612 1.000 10.30036 209 THR A O 1
ATOM 2715 N N . LEU A 1 191 ? 17.82081 -24.57673 -11.54899 1.000 8.98393 210 LEU A N 1
ATOM 2716 C CA . LEU A 1 191 ? 17.72195 -24.97789 -10.15157 1.000 9.53914 210 LEU A CA 1
ATOM 2717 C C . LEU A 1 191 ? 16.87001 -24.03013 -9.32520 1.000 8.43392 210 LEU A C 1
ATOM 2718 O O . LEU A 1 191 ? 16.26110 -24.46423 -8.34050 1.000 9.37062 210 LEU A O 1
ATOM 2734 N N . ASN A 1 192 ? 16.84501 -22.74046 -9.67483 1.000 7.56091 211 ASN A N 1
ATOM 2735 C CA . ASN A 1 192 ? 16.27771 -21.71173 -8.80919 1.000 7.33831 211 ASN A CA 1
ATOM 2736 C C . ASN A 1 192 ? 14.94422 -21.16258 -9.26872 1.000 7.60809 211 ASN A C 1
ATOM 2737 O O . ASN A 1 192 ? 14.16443 -20.71840 -8.42826 1.000 9.47229 211 ASN A O 1
ATOM 2748 N N . ALA A 1 193 ? 14.69162 -21.13278 -10.56900 1.000 6.77604 212 ALA A N 1
ATOM 2749 C CA . ALA A 1 193 ? 13.51211 -20.49285 -11.13064 1.000 6.80080 212 ALA A CA 1
ATOM 2750 C C . ALA A 1 193 ? 12.51884 -21.49273 -11.68827 1.000 7.09970 212 ALA A C 1
ATOM 2751 O O . ALA A 1 193 ? 11.32054 -21.33791 -11.48534 1.000 7.27013 212 ALA A O 1
ATOM 2758 N N . LEU A 1 194 ? 12.98340 -22.52302 -12.39192 1.000 7.22992 213 LEU A N 1
ATOM 2759 C CA . LEU A 1 194 ? 12.06701 -23.53041 -12.91009 1.000 7.90755 213 LEU A CA 1
ATOM 2760 C C . LEU A 1 194 ? 11.19577 -24.11856 -11.81021 1.000 7.70887 213 LEU A C 1
ATOM 2761 O O . LEU A 1 194 ? 9.98219 -24.28218 -12.03141 1.000 8.42607 213 LEU A O 1
ATOM 2777 N N . PRO A 1 195 ? 11.71141 -24.43648 -10.62224 1.000 8.20016 214 PRO A N 1
ATOM 2778 C CA . PRO A 1 195 ? 10.81084 -24.96019 -9.58684 1.000 7.96704 214 PRO A CA 1
ATOM 2779 C C . PRO A 1 195 ? 9.75640 -23.96683 -9.17194 1.000 8.37166 214 PRO A C 1
ATOM 2780 O O . PRO A 1 195 ? 8.65413 -24.38211 -8.80984 1.000 8.38648 214 PRO A O 1
ATOM 2791 N N . VAL A 1 196 ? 10.07965 -22.67012 -9.17004 1.000 7.32399 215 VAL A N 1
ATOM 2792 C CA . VAL A 1 196 ? 9.09723 -21.64294 -8.82311 1.000 7.34043 215 VAL A CA 1
ATOM 2793 C C . VAL A 1 196 ? 7.97285 -21.62591 -9.85387 1.000 7.35342 215 VAL A C 1
ATOM 2794 O O . VAL A 1 196 ? 6.79050 -21.59571 -9.50868 1.000 7.87985 215 VAL A O 1
ATOM 2807 N N . TYR A 1 197 ? 8.33386 -21.58920 -11.14015 1.000 7.71900 216 TYR A N 1
ATOM 2808 C CA . TYR A 1 197 ? 7.33347 -21.65746 -12.19950 1.000 7.76097 216 TYR A CA 1
ATOM 2809 C C . TYR A 1 197 ? 6.44612 -22.88942 -12.01675 1.000 8.07903 216 TYR A C 1
ATOM 2810 O O . TYR A 1 197 ? 5.22558 -22.82639 -12.17675 1.000 9.04733 216 TYR A O 1
ATOM 2828 N N . ASN A 1 198 ? 7.04379 -24.02765 -11.68171 1.000 7.68852 217 ASN A N 1
ATOM 2829 C CA . ASN A 1 198 ? 6.24836 -25.24443 -11.54776 1.000 8.44470 217 ASN A CA 1
ATOM 2830 C C . ASN A 1 198 ? 5.29866 -25.17892 -10.36208 1.000 8.92487 217 ASN A C 1
ATOM 2831 O O . ASN A 1 198 ? 4.12345 -25.54444 -10.48757 1.000 10.30102 217 ASN A O 1
ATOM 2842 N N . ARG A 1 199 ? 5.78864 -24.75472 -9.19477 1.000 8.11190 218 ARG A N 1
ATOM 2843 C CA A ARG A 1 199 ? 4.99406 -24.90262 -7.97952 0.524 8.98131 218 ARG A CA 1
ATOM 2844 C CA B ARG A 1 199 ? 5.01410 -24.86609 -7.96332 0.476 10.24558 218 ARG A CA 1
ATOM 2845 C C . ARG A 1 199 ? 4.18204 -23.65573 -7.62345 1.000 9.28499 218 ARG A C 1
ATOM 2846 O O . ARG A 1 199 ? 3.34890 -23.73705 -6.71498 1.000 10.80794 218 ARG A O 1
ATOM 2885 N N . ALA A 1 200 ? 4.40042 -22.51850 -8.28049 1.000 8.87667 219 ALA A N 1
ATOM 2886 C CA . ALA A 1 200 ? 3.69482 -21.31997 -7.84509 1.000 9.58182 219 ALA A CA 1
ATOM 2887 C C . ALA A 1 200 ? 2.18877 -21.52475 -7.91155 1.000 9.43789 219 ALA A C 1
ATOM 2888 O O . ALA A 1 200 ? 1.67386 -22.14235 -8.84464 1.000 9.94389 219 ALA A O 1
ATOM 2895 N N . ASN A 1 201 ? 1.47734 -20.96685 -6.93052 1.000 9.25291 220 ASN A N 1
ATOM 2896 C CA . ASN A 1 201 ? 0.02714 -21.07075 -6.86576 1.000 9.37675 220 ASN A CA 1
ATOM 2897 C C . ASN A 1 201 ? -0.68267 -19.90537 -7.54604 1.000 10.67513 220 ASN A C 1
ATOM 2898 O O . ASN A 1 201 ? -1.90830 -19.76943 -7.41186 1.000 13.54009 220 ASN A O 1
ATOM 2909 N N . VAL A 1 202 ? 0.06718 -19.03463 -8.20206 1.000 9.01665 221 VAL A N 1
ATOM 2910 C CA . VAL A 1 202 ? -0.43760 -17.81190 -8.80897 1.000 8.67263 221 VAL A CA 1
ATOM 2911 C C . VAL A 1 202 ? -0.01783 -17.79057 -10.26656 1.000 8.42594 221 VAL A C 1
ATOM 2912 O O . VAL A 1 202 ? 0.88041 -18.54565 -10.67266 1.000 9.71806 221 VAL A O 1
ATOM 2925 N N . PRO A 1 203 ? -0.58130 -16.88663 -11.05560 1.000 8.93551 222 PRO A N 1
ATOM 2926 C CA . PRO A 1 203 ? -0.05216 -16.67391 -12.39886 1.000 9.02945 222 PRO A CA 1
ATOM 2927 C C . PRO A 1 203 ? 1.40388 -16.25238 -12.32680 1.000 8.06584 222 PRO A C 1
ATOM 2928 O O . PRO A 1 203 ? 1.80813 -15.48467 -11.44767 1.000 8.33225 222 PRO A O 1
ATOM 2939 N N . VAL A 1 204 ? 2.18777 -16.74463 -13.28222 1.000 8.43629 223 VAL A N 1
ATOM 2940 C CA . VAL A 1 204 ? 3.59793 -16.42060 -13.40223 1.000 8.08289 223 VAL A CA 1
ATOM 2941 C C . VAL A 1 204 ? 3.87541 -16.07119 -14.85346 1.000 7.44716 223 VAL A C 1
ATOM 2942 O O . VAL A 1 204 ? 3.56636 -16.85461 -15.76173 1.000 8.50774 223 VAL A O 1
ATOM 2955 N N . PHE A 1 205 ? 4.48159 -14.91361 -15.06468 1.000 6.80807 224 PHE A N 1
ATOM 2956 C CA . PHE A 1 205 ? 5.11364 -14.56888 -16.32332 1.000 6.61810 224 PHE A CA 1
ATOM 2957 C C . PHE A 1 205 ? 6.61016 -14.74120 -16.08564 1.000 6.38367 224 PHE A C 1
ATOM 2958 O O . PHE A 1 205 ? 7.20855 -13.97839 -15.32201 1.000 6.94451 224 PHE A O 1
ATOM 2975 N N . TRP A 1 206 ? 7.20820 -15.76320 -16.70006 1.000 7.13935 225 TRP A N 1
ATOM 2976 C CA . TRP A 1 206 ? 8.63363 -16.03673 -16.55630 1.000 7.36300 225 TRP A CA 1
ATOM 2977 C C . TRP A 1 206 ? 9.34242 -15.60749 -17.83355 1.000 7.31721 225 TRP A C 1
ATOM 2978 O O . TRP A 1 206 ? 9.17751 -16.22786 -18.88836 1.000 8.64318 225 TRP A O 1
ATOM 2999 N N . GLY A 1 207 ? 10.11080 -14.52624 -17.74567 1.000 6.97478 226 GLY A N 1
ATOM 3000 C CA . GLY A 1 207 ? 10.94576 -14.07330 -18.84405 1.000 7.40258 226 GLY A CA 1
ATOM 3001 C C . GLY A 1 207 ? 12.41071 -14.32988 -18.53474 1.000 7.25552 226 GLY A C 1
ATOM 3002 O O . GLY A 1 207 ? 12.91758 -13.85708 -17.52160 1.000 8.08072 226 GLY A O 1
ATOM 3006 N N . GLU A 1 208 ? 13.08583 -15.04300 -19.44436 1.000 7.52202 227 GLU A N 1
ATOM 3007 C CA . GLU A 1 208 ? 14.52399 -15.25687 -19.36072 1.000 8.20303 227 GLU A CA 1
ATOM 3008 C C . GLU A 1 208 ? 15.22081 -14.44008 -20.44800 1.000 8.06754 227 GLU A C 1
ATOM 3009 O O . GLU A 1 208 ? 15.00221 -14.66511 -21.64332 1.000 9.26119 227 GLU A O 1
ATOM 3021 N N . LEU A 1 209 ? 16.04872 -13.49436 -20.02515 1.000 7.89644 228 LEU A N 1
ATOM 3022 C CA . LEU A 1 209 ? 16.73492 -12.56625 -20.91540 1.000 8.82513 228 LEU A CA 1
ATOM 3023 C C . LEU A 1 209 ? 18.02632 -13.20953 -21.40654 1.000 9.01075 228 LEU A C 1
ATOM 3024 O O . LEU A 1 209 ? 18.88542 -13.61934 -20.60876 1.000 9.12708 228 LEU A O 1
ATOM 3040 N N . SER A 1 210 ? 18.17276 -13.27568 -22.72236 1.000 10.56684 229 SER A N 1
ATOM 3041 C CA . SER A 1 210 ? 19.35197 -13.88203 -23.31565 1.000 11.56801 229 SER A CA 1
ATOM 3042 C C . SER A 1 210 ? 20.60060 -13.06141 -23.03531 1.000 10.26157 229 SER A C 1
ATOM 3043 O O . SER A 1 210 ? 20.62212 -11.83812 -23.21555 1.000 12.64591 229 SER A O 1
ATOM 3051 N N . GLY A 1 211 ? 21.65167 -13.74766 -22.61243 1.000 10.33631 230 GLY A N 1
ATOM 3052 C CA . GLY A 1 211 ? 22.92465 -13.10008 -22.44642 1.000 10.47648 230 GLY A CA 1
ATOM 3053 C C . GLY A 1 211 ? 23.01477 -12.21326 -21.23815 1.000 11.30735 230 GLY A C 1
ATOM 3054 O O . GLY A 1 211 ? 23.92260 -11.38356 -21.16465 1.000 12.82958 230 GLY A O 1
ATOM 3058 N N . ALA A 1 212 ? 22.09550 -12.35985 -20.28973 1.000 10.35821 231 ALA A N 1
ATOM 3059 C CA . ALA A 1 212 ? 22.14296 -11.62687 -19.03276 1.000 9.21727 231 ALA A CA 1
ATOM 3060 C C . ALA A 1 212 ? 22.82487 -12.48609 -17.97524 1.000 9.22321 231 ALA A C 1
ATOM 3061 O O . ALA A 1 212 ? 22.39774 -13.61943 -17.71420 1.000 10.30853 231 ALA A O 1
ATOM 3068 N N . SER A 1 213 ? 23.87253 -11.93481 -17.36332 1.000 9.34222 232 SER A N 1
ATOM 3069 C CA . SER A 1 213 ? 24.54127 -12.56756 -16.24286 1.000 9.45799 232 SER A CA 1
ATOM 3070 C C . SER A 1 213 ? 23.77387 -12.27670 -14.95956 1.000 8.17523 232 SER A C 1
ATOM 3071 O O . SER A 1 213 ? 22.81095 -11.51278 -14.94350 1.000 8.87124 232 SER A O 1
ATOM 3079 N N . HIS A 1 214 ? 24.24552 -12.85902 -13.85633 1.000 8.25303 233 HIS A N 1
ATOM 3080 C CA . HIS A 1 214 ? 23.67849 -12.59506 -12.54116 1.000 8.03229 233 HIS A CA 1
ATOM 3081 C C . HIS A 1 214 ? 23.84179 -11.14403 -12.10457 1.000 8.70792 233 HIS A C 1
ATOM 3082 O O . HIS A 1 214 ? 23.25990 -10.74932 -11.09309 1.000 8.97242 233 HIS A O 1
ATOM 3096 N N . PHE A 1 215 ? 24.63583 -10.35280 -12.80168 1.000 9.07745 234 PHE A N 1
ATOM 3097 C CA . PHE A 1 215 ? 24.83965 -8.96864 -12.42623 1.000 10.43302 234 PHE A CA 1
ATOM 3098 C C . PHE A 1 215 ? 24.04014 -7.98712 -13.26730 1.000 9.90263 234 PHE A C 1
ATOM 3099 O O . PHE A 1 215 ? 24.10402 -6.78725 -13.00284 1.000 11.37409 234 PHE A O 1
ATOM 3116 N N . GLU A 1 216 ? 23.23414 -8.45972 -14.21787 1.000 9.91787 235 GLU A N 1
ATOM 3117 C CA . GLU A 1 216 ? 22.36171 -7.54810 -14.95142 1.000 10.89015 235 GLU A CA 1
ATOM 3118 C C . GLU A 1 216 ? 21.51298 -6.67873 -14.03116 1.000 9.03034 235 GLU A C 1
ATOM 3119 O O . GLU A 1 216 ? 21.33552 -5.49092 -14.34581 1.000 10.66681 235 GLU A O 1
ATOM 3131 N N . PRO A 1 217 ? 20.95730 -7.17832 -12.92013 1.000 7.99883 236 PRO A N 1
ATOM 3132 C CA . PRO A 1 217 ? 20.08915 -6.32426 -12.09444 1.000 8.01755 236 PRO A CA 1
ATOM 3133 C C . PRO A 1 217 ? 20.79934 -5.25192 -11.29492 1.000 8.04573 236 PRO A C 1
ATOM 3134 O O . PRO A 1 217 ? 20.10634 -4.38890 -10.74929 1.000 9.17464 236 PRO A O 1
ATOM 3145 N N . VAL A 1 218 ? 22.12969 -5.28386 -11.17459 1.000 9.07176 237 VAL A N 1
ATOM 3146 C CA A VAL A 1 218 ? 22.82846 -4.27975 -10.37991 0.549 9.43349 237 VAL A CA 1
ATOM 3147 C CA B VAL A 1 218 ? 22.81544 -4.27407 -10.37003 0.451 9.91155 237 VAL A CA 1
ATOM 3148 C C . VAL A 1 218 ? 22.71531 -2.91114 -11.04543 1.000 9.12217 237 VAL A C 1
ATOM 3149 O O . VAL A 1 218 ? 22.50780 -2.78666 -12.25890 1.000 10.13006 237 VAL A O 1
ATOM 3172 N N . GLY A 1 219 ? 22.84915 -1.86648 -10.23579 1.000 9.30100 238 GLY A N 1
ATOM 3173 C CA . GLY A 1 219 ? 22.88780 -0.52099 -10.78267 1.000 9.84463 238 GLY A CA 1
ATOM 3174 C C . GLY A 1 219 ? 21.53575 -0.07053 -11.28106 1.000 9.02205 238 GLY A C 1
ATOM 3175 O O . GLY A 1 219 ? 20.59912 0.07669 -10.49381 1.000 9.87906 238 GLY A O 1
ATOM 3179 N N . SER A 1 220 ? 21.41221 0.13052 -12.59054 1.000 9.94398 239 SER A N 1
ATOM 3180 C CA A SER A 1 220 ? 20.14772 0.50013 -13.20953 0.714 9.72411 239 SER A CA 1
ATOM 3181 C CA B SER A 1 220 ? 20.14522 0.49877 -13.20908 0.286 10.85613 239 SER A CA 1
ATOM 3182 C C . SER A 1 220 ? 19.38414 -0.69713 -13.77337 1.000 9.08999 239 SER A C 1
ATOM 3183 O O . SER A 1 220 ? 18.33952 -0.50721 -14.40554 1.000 9.43382 239 SER A O 1
ATOM 3196 N N . ALA A 1 221 ? 19.88197 -1.91550 -13.55717 1.000 8.70303 240 ALA A N 1
ATOM 3197 C CA . ALA A 1 221 ? 19.20543 -3.16898 -13.86644 1.000 8.06675 240 ALA A CA 1
ATOM 3198 C C . ALA A 1 221 ? 19.07868 -3.46831 -15.35484 1.000 8.47685 240 ALA A C 1
ATOM 3199 O O . ALA A 1 221 ? 18.33803 -4.38139 -15.72392 1.000 8.46771 240 ALA A O 1
ATOM 3206 N N . GLY A 1 222 ? 19.82950 -2.77623 -16.21248 1.000 9.09069 241 GLY A N 1
ATOM 3207 C CA . GLY A 1 222 ? 19.95525 -3.22033 -17.59011 1.000 8.63996 241 GLY A CA 1
ATOM 3208 C C . GLY A 1 222 ? 18.61973 -3.38218 -18.27056 1.000 7.49103 241 GLY A C 1
ATOM 3209 O O . GLY A 1 222 ? 17.71723 -2.54564 -18.14380 1.000 8.61229 241 GLY A O 1
ATOM 3213 N N . ASP A 1 223 ? 18.50343 -4.46085 -19.04290 1.000 7.78114 242 ASP A N 1
ATOM 3214 C CA . ASP A 1 223 ? 17.30323 -4.70853 -19.82202 1.000 7.84753 242 ASP A CA 1
ATOM 3215 C C . ASP A 1 223 ? 16.17636 -5.32615 -19.00036 1.000 7.81497 242 ASP A C 1
ATOM 3216 O O . ASP A 1 223 ? 15.11446 -5.62203 -19.55482 1.000 8.43709 242 ASP A O 1
ATOM 3225 N N . PHE A 1 224 ? 16.35652 -5.47449 -17.68110 1.000 7.15617 243 PHE A N 1
ATOM 3226 C CA . PHE A 1 224 ? 15.24344 -5.77562 -16.79299 1.000 7.29468 243 PHE A CA 1
ATOM 3227 C C . PHE A 1 224 ? 14.50679 -4.51896 -16.32890 1.000 7.65293 243 PHE A C 1
ATOM 3228 O O . PHE A 1 224 ? 13.39485 -4.61630 -15.79436 1.000 8.30596 243 PHE A O 1
ATOM 3245 N N . ARG A 1 225 ? 15.10512 -3.34200 -16.50291 1.000 7.87406 244 ARG A N 1
ATOM 3246 C CA . ARG A 1 225 ? 14.53268 -2.11590 -15.95502 1.000 7.45460 244 ARG A CA 1
ATOM 3247 C C . ARG A 1 225 ? 13.16318 -1.82237 -16.56491 1.000 7.64499 244 ARG A C 1
ATOM 3248 O O . ARG A 1 225 ? 12.16732 -1.63470 -15.85040 1.000 8.25306 244 ARG A O 1
ATOM 3269 N N . GLY A 1 226 ? 13.08886 -1.74557 -17.88317 1.000 7.59702 245 GLY A N 1
ATOM 3270 C CA . GLY A 1 226 ? 11.83302 -1.44797 -18.53347 1.000 7.57680 245 GLY A CA 1
ATOM 3271 C C . GLY A 1 226 ? 10.73032 -2.45687 -18.22821 1.000 6.30830 245 GLY A C 1
ATOM 3272 O O . GLY A 1 226 ? 9.61612 -2.09506 -17.82407 1.000 6.94404 245 GLY A O 1
ATOM 3276 N N . PRO A 1 227 ? 11.01786 -3.75501 -18.41041 1.000 6.91697 246 PRO A N 1
ATOM 3277 C CA . PRO A 1 227 ? 9.98345 -4.76486 -18.12966 1.000 6.78235 246 PRO A CA 1
ATOM 3278 C C . PRO A 1 227 ? 9.48489 -4.72060 -16.69753 1.000 6.08104 246 PRO A C 1
ATOM 3279 O O . PRO A 1 227 ? 8.27653 -4.79438 -16.46477 1.000 6.39265 246 PRO A O 1
ATOM 3290 N N . SER A 1 228 ? 10.38366 -4.60694 -15.72708 1.000 6.10741 247 SER A N 1
ATOM 3291 C CA . SER A 1 228 ? 9.93539 -4.58129 -14.33933 1.000 6.57626 247 SER A CA 1
ATOM 3292 C C . SER A 1 228 ? 9.07283 -3.35496 -14.07332 1.000 5.91932 247 SER A C 1
ATOM 3293 O O . SER A 1 228 ? 8.08449 -3.42697 -13.33593 1.000 6.33779 247 SER A O 1
ATOM 3301 N N . THR A 1 229 ? 9.42323 -2.22149 -14.68358 1.000 6.04639 248 THR A N 1
ATOM 3302 C CA . THR A 1 229 ? 8.61517 -1.01593 -14.54156 1.000 6.41373 248 THR A CA 1
ATOM 3303 C C . THR A 1 229 ? 7.23082 -1.19737 -15.15096 1.000 6.10611 248 THR A C 1
ATOM 3304 O O . THR A 1 229 ? 6.22020 -0.78731 -14.56381 1.000 6.86285 248 THR A O 1
ATOM 3315 N N . ALA A 1 230 ? 7.16714 -1.80942 -16.33675 1.000 6.45917 249 ALA A N 1
ATOM 3316 C CA . ALA A 1 230 ? 5.88002 -2.07543 -16.96075 1.000 6.54216 249 ALA A CA 1
ATOM 3317 C C . ALA A 1 230 ? 5.00139 -2.92735 -16.05743 1.000 5.97237 249 ALA A C 1
ATOM 3318 O O . ALA A 1 230 ? 3.80918 -2.66258 -15.91450 1.000 6.42759 249 ALA A O 1
ATOM 3325 N N . TRP A 1 231 ? 5.58125 -3.95652 -15.44152 1.000 5.87774 250 TRP A N 1
ATOM 3326 C CA . TRP A 1 231 ? 4.82043 -4.85118 -14.57333 1.000 5.78265 250 TRP A CA 1
ATOM 3327 C C . TRP A 1 231 ? 4.20007 -4.09517 -13.40756 1.000 5.79982 250 TRP A C 1
ATOM 3328 O O . TRP A 1 231 ? 3.00094 -4.22451 -13.12885 1.000 6.40400 250 TRP A O 1
ATOM 3349 N N . PHE A 1 232 ? 5.01743 -3.31013 -12.70213 1.000 5.76452 251 PHE A N 1
ATOM 3350 C CA . PHE A 1 232 ? 4.48909 -2.57926 -11.56119 1.000 5.73178 251 PHE A CA 1
ATOM 3351 C C . PHE A 1 232 ? 3.55064 -1.46006 -11.98517 1.000 5.93941 251 PHE A C 1
ATOM 3352 O O . PHE A 1 232 ? 2.58604 -1.17616 -11.27718 1.000 6.50616 251 PHE A O 1
ATOM 3369 N N . ARG A 1 233 ? 3.80109 -0.80160 -13.12148 1.000 5.83277 252 ARG A N 1
ATOM 3370 C CA . ARG A 1 233 ? 2.85222 0.22216 -13.55526 1.000 6.27583 252 ARG A CA 1
ATOM 3371 C C . ARG A 1 233 ? 1.50631 -0.40218 -13.90071 1.000 6.05988 252 ARG A C 1
ATOM 3372 O O . ARG A 1 233 ? 0.45536 0.18711 -13.62477 1.000 7.10772 252 ARG A O 1
ATOM 3393 N N . TYR A 1 234 ? 1.51433 -1.56484 -14.55796 1.000 6.41416 253 TYR A N 1
ATOM 3394 C CA . TYR A 1 234 ? 0.25502 -2.22461 -14.87972 1.000 6.59569 253 TYR A CA 1
ATOM 3395 C C . TYR A 1 234 ? -0.53207 -2.54456 -13.61390 1.000 6.97886 253 TYR A C 1
ATOM 3396 O O . TYR A 1 234 ? -1.68800 -2.14157 -13.45707 1.000 8.07415 253 TYR A O 1
ATOM 3414 N N . HIS A 1 235 ? 0.09087 -3.28011 -12.69338 1.000 6.57389 254 HIS A N 1
ATOM 3415 C CA . HIS A 1 235 ? -0.64575 -3.80018 -11.55161 1.000 6.91575 254 HIS A CA 1
ATOM 3416 C C . HIS A 1 235 ? -0.85522 -2.77963 -10.44942 1.000 6.31409 254 HIS A C 1
ATOM 3417 O O . HIS A 1 235 ? -1.86088 -2.87087 -9.73543 1.000 8.04563 254 HIS A O 1
ATOM 3431 N N . LEU A 1 236 ? 0.07272 -1.84766 -10.27048 1.000 6.62560 255 LEU A N 1
ATOM 3432 C CA . LEU A 1 236 ? -0.00187 -0.91884 -9.15081 1.000 6.10285 255 LEU A CA 1
ATOM 3433 C C . LEU A 1 236 ? -0.45246 0.47823 -9.53975 1.000 6.97986 255 LEU A C 1
ATOM 3434 O O . LEU A 1 236 ? -0.79303 1.25735 -8.64157 1.000 8.51840 255 LEU A O 1
ATOM 3450 N N . MET A 1 237 ? -0.45605 0.81360 -10.83593 1.000 7.23586 256 MET A N 1
ATOM 3451 C CA . MET A 1 237 ? -0.93627 2.11076 -11.30973 1.000 7.74267 256 MET A CA 1
ATOM 3452 C C . MET A 1 237 ? -2.04795 1.99141 -12.33340 1.000 8.83229 256 MET A C 1
ATOM 3453 O O . MET A 1 237 ? -2.52985 3.01598 -12.82219 1.000 9.02788 256 MET A O 1
ATOM 3467 N N . ASP A 1 238 ? -2.47289 0.78685 -12.68118 1.000 8.53350 257 ASP A N 1
ATOM 3468 C CA . ASP A 1 238 ? -3.47180 0.61265 -13.73036 1.000 9.58614 257 ASP A CA 1
ATOM 3469 C C . ASP A 1 238 ? -3.06009 1.34051 -15.01158 1.000 9.24698 257 ASP A C 1
ATOM 3470 O O . ASP A 1 238 ? -3.85653 2.01499 -15.66307 1.000 10.35541 257 ASP A O 1
ATOM 3479 N N . ASP A 1 239 ? -1.80217 1.16806 -15.39357 1.000 8.77570 258 ASP A N 1
ATOM 3480 C CA . ASP A 1 239 ? -1.30540 1.67237 -16.67014 1.000 8.41892 258 ASP A CA 1
ATOM 3481 C C . ASP A 1 239 ? -1.66505 0.64581 -17.73077 1.000 9.26840 258 ASP A C 1
ATOM 3482 O O . ASP A 1 239 ? -1.00455 -0.37938 -17.86522 1.000 8.67152 258 ASP A O 1
ATOM 3491 N N . ALA A 1 240 ? -2.73415 0.92277 -18.48118 1.000 10.07095 259 ALA A N 1
ATOM 3492 C CA . ALA A 1 240 ? -3.22581 -0.03091 -19.46643 1.000 10.93061 259 ALA A CA 1
ATOM 3493 C C . ALA A 1 240 ? -2.22322 -0.27587 -20.58556 1.000 10.39361 259 ALA A C 1
ATOM 3494 O O . ALA A 1 240 ? -2.26810 -1.33110 -21.23379 1.000 11.33120 259 ALA A O 1
ATOM 3501 N N . SER A 1 241 ? -1.31955 0.67110 -20.83878 1.000 10.07697 260 SER A N 1
ATOM 3502 C CA . SER A 1 241 ? -0.35652 0.50619 -21.92774 1.000 11.03902 260 SER A CA 1
ATOM 3503 C C . SER A 1 241 ? 0.64091 -0.59732 -21.65062 1.000 10.84858 260 SER A C 1
ATOM 3504 O O . SER A 1 241 ? 1.29214 -1.08755 -22.58134 1.000 14.96590 260 SER A O 1
ATOM 3512 N N . ALA A 1 242 ? 0.78435 -0.98325 -20.39200 1.000 9.16120 261 ALA A N 1
ATOM 3513 C CA . ALA A 1 242 ? 1.67678 -2.06554 -20.03098 1.000 9.42116 261 ALA A CA 1
ATOM 3514 C C . ALA A 1 242 ? 1.02778 -3.43225 -20.17865 1.000 8.86035 261 ALA A C 1
ATOM 3515 O O . ALA A 1 242 ? 1.73098 -4.43841 -20.07910 1.000 10.80703 261 ALA A O 1
ATOM 3522 N N . GLU A 1 243 ? -0.28015 -3.50115 -20.42225 1.000 9.33731 262 GLU A N 1
ATOM 3523 C CA . GLU A 1 243 ? -0.94998 -4.79677 -20.50313 1.000 9.45431 262 GLU A CA 1
ATOM 3524 C C . GLU A 1 243 ? -0.35466 -5.65736 -21.60484 1.000 10.25596 262 GLU A C 1
ATOM 3525 O O . GLU A 1 243 ? -0.08170 -6.84686 -21.40107 1.000 10.72431 262 GLU A O 1
ATOM 3537 N N . ASP A 1 244 ? -0.14875 -5.08244 -22.78700 1.000 10.57914 263 ASP A N 1
ATOM 3538 C CA . ASP A 1 244 ? 0.33391 -5.95150 -23.85353 1.000 11.93895 263 ASP A CA 1
ATOM 3539 C C . ASP A 1 244 ? 1.85084 -6.14336 -23.83226 1.000 8.91216 263 ASP A C 1
ATOM 3540 O O . ASP A 1 244 ? 2.38189 -6.77575 -24.73946 1.000 10.56150 263 ASP A O 1
ATOM 3549 N N . THR A 1 245 ? 2.53201 -5.71847 -22.75950 1.000 8.86674 264 THR A N 1
ATOM 3550 C CA . THR A 1 245 ? 3.88421 -6.20415 -22.51454 1.000 7.64870 264 THR A CA 1
ATOM 3551 C C . THR A 1 245 ? 3.88320 -7.67341 -22.11676 1.000 7.48831 264 THR A C 1
ATOM 3552 O O . THR A 1 245 ? 4.80460 -8.40523 -22.49120 1.000 8.51736 264 THR A O 1
ATOM 3563 N N . PHE A 1 246 ? 2.84959 -8.12268 -21.39667 1.000 6.60224 265 PHE A N 1
ATOM 3564 C CA . PHE A 1 246 ? 2.82604 -9.43725 -20.75544 1.000 6.52870 265 PHE A CA 1
ATOM 3565 C C . PHE A 1 246 ? 1.66393 -10.32253 -21.15607 1.000 7.36100 265 PHE A C 1
ATOM 3566 O O . PHE A 1 246 ? 1.76628 -11.54936 -21.01290 1.000 7.72778 265 PHE A O 1
ATOM 3583 N N . TYR A 1 247 ? 0.54895 -9.74425 -21.58621 1.000 7.36128 266 TYR A N 1
ATOM 3584 C CA . TYR A 1 247 ? -0.70542 -10.45020 -21.78779 1.000 8.12468 266 TYR A CA 1
ATOM 3585 C C . TYR A 1 247 ? -1.02701 -10.52008 -23.27262 1.000 8.88560 266 TYR A C 1
ATOM 3586 O O . TYR A 1 247 ? -0.72841 -9.59787 -24.03575 1.000 10.37464 266 TYR A O 1
ATOM 3604 N N . GLY A 1 248 ? -1.64224 -11.62489 -23.67808 1.000 9.51807 267 GLY A N 1
ATOM 3605 C CA . GLY A 1 248 ? -2.01066 -11.84700 -25.05996 1.000 10.89829 267 GLY A CA 1
ATOM 3606 C C . GLY A 1 248 ? -0.96182 -12.65145 -25.81303 1.000 10.18857 267 GLY A C 1
ATOM 3607 O O . GLY A 1 248 ? 0.18585 -12.78811 -25.39470 1.000 11.31287 267 GLY A O 1
ATOM 3611 N N . SER A 1 249 ? -1.36094 -13.16419 -26.97763 1.000 11.26393 268 SER A N 1
ATOM 3612 C CA . SER A 1 249 ? -0.46848 -14.02399 -27.74813 1.000 13.16488 268 SER A CA 1
ATOM 3613 C C . SER A 1 249 ? 0.68548 -13.24438 -28.36251 1.000 14.47139 268 SER A C 1
ATOM 3614 O O . SER A 1 249 ? 1.75637 -13.81221 -28.61649 1.000 18.55076 268 SER A O 1
ATOM 3622 N N . ASN A 1 250 ? 0.49229 -11.96125 -28.62102 1.000 12.42097 269 ASN A N 1
ATOM 3623 C CA . ASN A 1 250 ? 1.48848 -11.14224 -29.29635 1.000 12.77470 269 ASN A CA 1
ATOM 3624 C C . ASN A 1 250 ? 2.08341 -10.10049 -28.36227 1.000 10.81776 269 ASN A C 1
ATOM 3625 O O . ASN A 1 250 ? 2.40467 -8.98719 -28.77154 1.000 12.53427 269 ASN A O 1
ATOM 3636 N N . CYS A 1 251 ? 2.24190 -10.45986 -27.09102 1.000 9.93673 270 CYS A N 1
ATOM 3637 C CA . CYS A 1 251 ? 2.74823 -9.50450 -26.11470 1.000 9.38087 270 CYS A CA 1
ATOM 3638 C C . CYS A 1 251 ? 4.17742 -9.09403 -26.48205 1.000 8.63967 270 CYS A C 1
ATOM 3639 O O . CYS A 1 251 ? 4.88932 -9.80427 -27.20165 1.000 8.71778 270 CYS A O 1
ATOM 3646 N N . ASP A 1 252 ? 4.60559 -7.92424 -25.98756 1.000 8.93609 271 ASP A N 1
ATOM 3647 C CA . ASP A 1 252 ? 5.91238 -7.39669 -26.38621 1.000 9.09822 271 ASP A CA 1
ATOM 3648 C C . ASP A 1 252 ? 7.01081 -8.42151 -26.13187 1.000 8.36795 271 ASP A C 1
ATOM 3649 O O . ASP A 1 252 ? 7.84041 -8.70816 -26.99847 1.000 11.12307 271 ASP A O 1
ATOM 3658 N N . LEU A 1 253 ? 7.05536 -8.97141 -24.92135 1.000 8.10937 272 LEU A N 1
ATOM 3659 C CA . LEU A 1 253 ? 8.14727 -9.87935 -24.59814 1.000 8.59386 272 LEU A CA 1
ATOM 3660 C C . LEU A 1 253 ? 7.98496 -11.21162 -25.31365 1.000 8.50344 272 LEU A C 1
ATOM 3661 O O . LEU A 1 253 ? 8.98103 -11.87966 -25.61075 1.000 9.55886 272 LEU A O 1
ATOM 3677 N N . CYS A 1 254 ? 6.74311 -11.57090 -25.63248 1.000 8.69582 273 CYS A N 1
ATOM 3678 C CA . CYS A 1 254 ? 6.43014 -12.80925 -26.32180 1.000 9.00320 273 CYS A CA 1
ATOM 3679 C C . CYS A 1 254 ? 6.97922 -12.84801 -27.73564 1.000 9.17893 273 CYS A C 1
ATOM 3680 O O . CYS A 1 254 ? 7.21192 -13.93386 -28.25998 1.000 12.51709 273 CYS A O 1
ATOM 3687 N N . THR A 1 255 ? 7.11198 -11.70339 -28.39548 1.000 8.10587 274 THR A N 1
ATOM 3688 C CA . THR A 1 255 ? 7.61168 -11.65850 -29.76188 1.000 8.68578 274 THR A CA 1
ATOM 3689 C C . THR A 1 255 ? 9.03339 -11.12805 -29.83275 1.000 8.73359 274 THR A C 1
ATOM 3690 O O . THR A 1 255 ? 9.54446 -10.90238 -30.93387 1.000 10.20786 274 THR A O 1
ATOM 3701 N N . ASP A 1 256 ? 9.68505 -10.94502 -28.68865 1.000 8.49247 275 ASP A N 1
ATOM 3702 C CA . ASP A 1 256 ? 11.03678 -10.41472 -28.59078 1.000 9.12910 275 ASP A CA 1
ATOM 3703 C C . ASP A 1 256 ? 11.97741 -11.60702 -28.43166 1.000 9.36269 275 ASP A C 1
ATOM 3704 O O . ASP A 1 256 ? 11.98880 -12.27362 -27.38895 1.000 10.32181 275 ASP A O 1
ATOM 3713 N N . ASN A 1 257 ? 12.75717 -11.88788 -29.47392 1.000 9.89168 276 ASN A N 1
ATOM 3714 C CA . ASN A 1 257 ? 13.59051 -13.07677 -29.49484 1.000 11.46687 276 ASN A CA 1
ATOM 3715 C C . ASN A 1 257 ? 14.73478 -13.00905 -28.48652 1.000 13.50601 276 ASN A C 1
ATOM 3716 O O . ASN A 1 257 ? 15.41363 -14.02113 -28.30457 1.000 17.07820 276 ASN A O 1
ATOM 3727 N N . ASP A 1 258 ? 14.98425 -11.84442 -27.86108 1.000 13.15737 277 ASP A N 1
ATOM 3728 C CA . ASP A 1 258 ? 15.96490 -11.70167 -26.78279 1.000 14.72630 277 ASP A CA 1
ATOM 3729 C C . ASP A 1 258 ? 15.45116 -12.31144 -25.47195 1.000 14.43711 277 ASP A C 1
ATOM 3730 O O . ASP A 1 258 ? 16.21266 -12.38211 -24.49972 1.000 15.96781 277 ASP A O 1
ATOM 3739 N N . TRP A 1 259 ? 14.18434 -12.74789 -25.42434 1.000 11.53943 278 TRP A N 1
ATOM 3740 C CA . TRP A 1 259 ? 13.55297 -13.31321 -24.24367 1.000 11.07537 278 TRP A CA 1
ATOM 3741 C C . TRP A 1 259 ? 12.99521 -14.68860 -24.56180 1.000 12.37466 278 TRP A C 1
ATOM 3742 O O . TRP A 1 259 ? 12.43746 -14.91550 -25.63759 1.000 16.70397 278 TRP A O 1
ATOM 3763 N N . GLU A 1 260 ? 13.15609 -15.61190 -23.62985 1.000 10.96827 279 GLU A N 1
ATOM 3764 C CA . GLU A 1 260 ? 12.41144 -16.85741 -23.61693 1.000 10.39353 279 GLU A CA 1
ATOM 3765 C C . GLU A 1 260 ? 11.31453 -16.73779 -22.56863 1.000 10.33655 279 GLU A C 1
ATOM 3766 O O . GLU A 1 260 ? 11.60415 -16.51901 -21.38807 1.000 11.10484 279 GLU A O 1
ATOM 3778 N N . VAL A 1 261 ? 10.06496 -16.86462 -23.00007 1.000 10.29713 280 VAL A N 1
ATOM 3779 C CA . VAL A 1 261 ? 8.89968 -16.59627 -22.16804 1.000 10.22967 280 VAL A CA 1
ATOM 3780 C C . VAL A 1 261 ? 8.16449 -17.89928 -21.90205 1.000 10.48629 280 VAL A C 1
ATOM 3781 O O . VAL A 1 261 ? 7.80077 -18.63047 -22.83382 1.000 11.46203 280 VAL A O 1
ATOM 3794 N N . ARG A 1 262 ? 7.91168 -18.16236 -20.63094 1.000 10.26288 281 ARG A N 1
ATOM 3795 C CA . ARG A 1 262 ? 7.03337 -19.23123 -20.19590 1.000 10.68781 281 ARG A CA 1
ATOM 3796 C C . ARG A 1 262 ? 6.04438 -18.59500 -19.24415 1.000 11.04703 281 ARG A C 1
ATOM 3797 O O . ARG A 1 262 ? 6.44863 -17.87708 -18.33029 1.000 13.32848 281 ARG A O 1
ATOM 3818 N N . ARG A 1 263 ? 4.76229 -18.83103 -19.47282 1.000 9.83027 282 ARG A N 1
ATOM 3819 C CA . ARG A 1 263 ? 3.69164 -18.23885 -18.69434 1.000 10.69519 282 ARG A CA 1
ATOM 3820 C C . ARG A 1 263 ? 2.80908 -19.35142 -18.16814 1.000 9.68067 282 ARG A C 1
ATOM 3821 O O . ARG A 1 263 ? 2.79534 -20.45777 -18.71266 1.000 9.95454 282 ARG A O 1
ATOM 3842 N N . LYS A 1 264 ? 2.09000 -19.04393 -17.09531 1.000 8.51939 283 LYS A N 1
ATOM 3843 C CA . LYS A 1 264 ? 0.98767 -19.86533 -16.62971 1.000 8.58024 283 LYS A CA 1
ATOM 3844 C C . LYS A 1 264 ? -0.01329 -18.92955 -15.96432 1.000 8.51479 283 LYS A C 1
ATOM 3845 O O . LYS A 1 264 ? 0.37732 -17.98870 -15.26897 1.000 8.58348 283 LYS A O 1
ATOM 3864 N N . GLY A 1 265 ? -1.29504 -19.17698 -16.18861 1.000 8.98431 284 GLY A N 1
ATOM 3865 C CA . GLY A 1 265 ? -2.32530 -18.34709 -15.60916 1.000 9.86965 284 GLY A CA 1
ATOM 3866 C C . GLY A 1 265 ? -2.39555 -16.93895 -16.14656 1.000 10.33744 284 GLY A C 1
ATOM 3867 O O . GLY A 1 265 ? -3.08843 -16.10519 -15.55426 1.000 10.90440 284 GLY A O 1
ATOM 3871 N N . ILE A 1 266 ? -1.70442 -16.65109 -17.24957 1.000 10.51023 285 ILE A N 1
ATOM 3872 C CA . ILE A 1 266 ? -1.64280 -15.32917 -17.87366 1.000 11.61645 285 ILE A CA 1
ATOM 3873 C C . ILE A 1 266 ? -2.42009 -15.41725 -19.17963 1.000 12.76544 285 ILE A C 1
ATOM 3874 O O . ILE A 1 266 ? -2.09497 -16.23839 -20.04185 1.000 14.25989 285 ILE A O 1
ATOM 3890 N N . ASN A 1 267 ? -3.41530 -14.55675 -19.36237 1.000 13.00389 286 ASN A N 1
ATOM 3891 C CA . ASN A 1 267 ? -4.16283 -14.59503 -20.61655 1.000 15.15182 286 ASN A CA 1
ATOM 3892 C C . ASN A 1 267 ? -3.20700 -14.48566 -21.80370 1.000 15.26919 286 ASN A C 1
ATOM 3893 O O . ASN A 1 267 ? -2.39096 -13.56776 -21.87054 1.000 15.50285 286 ASN A O 1
ATOM 3904 N N A ALA A 1 268 ? -3.32955 -15.42379 -22.74205 0.573 17.86826 287 ALA A N 1
ATOM 3905 N N B ALA A 1 268 ? -3.31469 -15.42994 -22.73632 0.427 14.37753 287 ALA A N 1
ATOM 3906 C CA A ALA A 1 268 ? -2.38732 -15.55093 -23.85396 0.573 19.41625 287 ALA A CA 1
ATOM 3907 C CA B ALA A 1 268 ? -2.33939 -15.55703 -23.81877 0.427 13.13600 287 ALA A CA 1
ATOM 3908 C C A ALA A 1 268 ? -3.10189 -15.68674 -25.19173 0.573 20.34394 287 ALA A C 1
ATOM 3909 C C B ALA A 1 268 ? -2.99558 -15.82333 -25.16740 0.427 13.26398 287 ALA A C 1
ATOM 3910 O O A ALA A 1 268 ? -4.20227 -15.17854 -25.36963 0.573 19.26756 287 ALA A O 1
ATOM 3911 O O B ALA A 1 268 ? -2.35023 -16.31189 -26.09599 0.427 11.47152 287 ALA A O 1
#

Sequence (268 aa):
STNPGGGGGGSNPDTGTGFPGVSSFSSADGSFATTSGSSAGLSSCTVFRPSSTLGANGLKKHPIIVVWGNGTTASPSSTYSGILEHWASHGFVVIAANTSSNAGTGQQDMLNCVDYLTTQNNRSTGTYANKLDLNRRIGAAGHSQGGGGTIMAGQDYRIKVTAPFQPYTIGLGHNSSSSQSSNQNGPMFLMTGSADTIASPTLNALPVYNRRANVPVFWGELSGASHFEPVVGSSAGDFRGPSTAWFRYHLMDDASAEDTFYGSNCDLCTDNDWEVRRKGINAA

InterPro domains:
  IPR029058 Alpha/Beta hydrolase fold [G3DSA:3.40.50.1820] (37-288)
  IPR029058 Alpha/Beta hydrolase fold [SSF53474] (56-262)
  IPR041127 PET hydrolase/cutinase-like [PF12740] (63-270)

Organism: NCBI:txid254161

B-factor: mean 14.41, std 9.44, range [5.11, 59.17]

Radius of gyration: 16.88 Å; Cα contacts (8 Å, |Δi|>4): 727; chains: 1; bounding box: 32×42×41 Å

Secondary structure (DSSP, 8-state):
---TT--TTS-PPP-TTSPPP-S-SSS--S--EEEEEETTTEEEEEESS-SGGG--EEEEEEEPPTT--GGGGHHHHHHHHHTT-EEEEE--S--TTSHHHHHHHHHHHHHHTSSSSTTTTTEEEEEEEEEEETHHHHHHHHHTTSTT--EEEEES---SSTT--GGGGGG-SS-EEEEEETT-SSS-HHHHTHHHHHH-SS-EEEEEETT--TTTTSTT-GGGHHHHHHHHHHHHH--GGGHHHHSSTT-TGGG-TTEEEEEESS--

Nearest PDB structures (foldseek):
  2fx5-assembly1_A  TM=9.977E-01  e=8.848E-44  Ectopseudomonas mendocina
  7yko-assembly1_A  TM=8.144E-01  e=6.117E-19  Thermomonospora curvata DSM 43183
  8eu0-assembly2_B  TM=8.258E-01  e=7.838E-19  synthetic construct
  8xho-assembly2_B  TM=8.329E-01  e=2.707E-18  Marinactinospora thermotolerans DSM 45154
  5zoa-assembly1_A  TM=8.501E-01  e=3.926E-18  Thermobifida fusca

Solvent-accessible surface area: 10131 Å² total; per-residue (Å²): 68,94,29,127,34,66,13,58,92,45,103,19,72,97,13,65,42,29,1,43,19,25,58,42,34,49,53,81,24,90,40,79,40,54,67,38,92,8,36,163,66,7,27,5,16,46,0,54,91,7,20,51,147,63,22,80,2,2,1,0,0,0,0,0,2,51,124,14,41,12,86,42,3,49,21,0,0,53,2,0,0,3,2,0,0,0,0,0,0,0,51,34,35,96,2,2,77,1,102,54,0,27,72,2,1,63,78,0,37,66,23,19,108,135,119,105,47,69,18,15,98,67,8,33,50,110,53,1,0,0,0,0,5,7,7,0,0,1,0,0,0,28,0,1,64,29,167,48,0,86,4,2,0,0,0,1,1,50,12,96,26,92,42,30,85,48,78,3,2,54,81,8,62,6,33,0,0,0,0,2,0,66,48,6,126,96,2,33,19,90,103,1,0,63,37,0,44,98,107,9,82,16,43,0,0,4,0,21,10,66,63,1,46,14,125,44,0,57,26,54,0,34,95,0,56,9,20,0,0,0,0,0,0,47,37,1,0,62,8,81,9,0,80,48,7,0,39,26,79,122,0,49,9,39,85,53,147,88,24,97,39,80,50,56,67,14,119,87

Foldseek 3Di:
DDFPQQADPTFGPFFPQGFGDHSFLLDAAAADWDKDDAPNFKIKIARPAFCPPNGAAEEEEEEEAAPDAVLQQVQLRNRLRSRGHTYMYGGDNQLQQLPSSVVSLVRLVVQCCDPDDRNPVRHDQQQYAYEYAESRLNSSLNNQLDLSHAEYEYALYAQPDRNHDLVSLQRGNYEYEYEAEPAEPPSHCVVGPVSSQVRHNYKYKYKYFYPDYSSCSTYNNPPVSSLVSLVSCCRRRVHVSSLLCGADCNRPRNPDPRIDIDIDPGHD